Protein AF-A0A1I7YGN5-F1 (afdb_monomer_lite)

pLDDT: mean 88.15, std 13.49, range [31.98, 98.75]

Organism: NCBI:txid37863

Structure (mmCIF, N/CA/C/O backbone):
data_AF-A0A1I7YGN5-F1
#
_entry.id   AF-A0A1I7YGN5-F1
#
loop_
_atom_site.group_PDB
_atom_site.id
_atom_site.type_symbol
_atom_site.label_atom_id
_atom_site.label_alt_id
_atom_site.label_comp_id
_atom_site.label_asym_id
_atom_site.label_entity_id
_atom_site.label_seq_id
_atom_site.pdbx_PDB_ins_code
_atom_site.Cartn_x
_atom_site.Cartn_y
_atom_site.Cartn_z
_atom_site.occupancy
_atom_site.B_iso_or_equiv
_atom_site.auth_seq_id
_atom_site.auth_comp_id
_atom_site.auth_asym_id
_atom_site.auth_atom_id
_atom_site.pdbx_PDB_model_num
ATOM 1 N N . MET A 1 1 ? -13.401 5.328 3.556 1.00 92.81 1 MET A N 1
ATOM 2 C CA . MET A 1 1 ? -13.923 6.708 3.372 1.00 92.81 1 MET A CA 1
ATOM 3 C C . MET A 1 1 ? -13.006 7.732 4.035 1.00 92.81 1 MET A C 1
ATOM 5 O O . MET A 1 1 ? -12.164 7.345 4.837 1.00 92.81 1 MET A O 1
ATOM 9 N N . ALA A 1 2 ? -13.162 9.025 3.719 1.00 90.50 2 ALA A N 1
ATOM 10 C CA . ALA A 1 2 ? -12.363 10.097 4.329 1.00 90.50 2 ALA A CA 1
ATOM 11 C C . ALA A 1 2 ? -12.659 10.304 5.831 1.00 90.50 2 ALA A C 1
ATOM 13 O O . ALA A 1 2 ? -11.753 10.648 6.576 1.00 90.50 2 ALA A O 1
ATOM 14 N N . GLY A 1 3 ? -13.899 10.059 6.280 1.00 90.75 3 GLY A N 1
ATOM 15 C CA . GLY A 1 3 ? -14.285 10.007 7.701 1.00 90.75 3 GLY A CA 1
ATOM 16 C C . GLY A 1 3 ? -15.059 11.216 8.223 1.00 90.75 3 GLY A C 1
ATOM 17 O O . GLY A 1 3 ? -16.011 11.043 8.972 1.00 90.75 3 GLY A O 1
ATOM 18 N N . GLY A 1 4 ? -14.715 12.432 7.790 1.00 90.44 4 GLY A N 1
ATOM 19 C CA . GLY A 1 4 ? -15.335 13.652 8.331 1.00 90.44 4 GLY A CA 1
ATOM 20 C C . GLY A 1 4 ? -16.790 13.894 7.910 1.00 90.44 4 GLY A C 1
ATOM 21 O O . GLY A 1 4 ? -17.511 14.608 8.599 1.00 90.44 4 GLY A O 1
ATOM 22 N N . LEU A 1 5 ? -17.223 13.323 6.782 1.00 95.19 5 LEU A N 1
ATOM 23 C CA . LEU A 1 5 ? -18.574 13.490 6.246 1.00 95.19 5 LEU A CA 1
ATOM 24 C C . LEU A 1 5 ? -19.086 12.147 5.727 1.00 95.19 5 LEU A C 1
ATOM 26 O O . LEU A 1 5 ? -18.523 11.592 4.783 1.00 95.19 5 LEU A O 1
ATOM 30 N N . PHE A 1 6 ? -20.143 11.632 6.343 1.00 97.12 6 PHE A N 1
ATOM 31 C CA . PHE A 1 6 ? -20.870 10.445 5.903 1.00 97.12 6 PHE A CA 1
ATOM 32 C C . PHE A 1 6 ? -22.273 10.446 6.522 1.00 97.12 6 PHE A C 1
ATOM 34 O O . PHE A 1 6 ? -22.562 11.231 7.425 1.00 97.12 6 PHE A O 1
ATOM 41 N N . SER A 1 7 ? -23.144 9.564 6.037 1.00 97.00 7 SER A N 1
ATOM 42 C CA . SER A 1 7 ? -24.446 9.290 6.650 1.00 97.00 7 SER A CA 1
ATOM 43 C C . SER A 1 7 ? -24.568 7.794 6.903 1.00 97.00 7 SER A C 1
ATOM 45 O O . SER A 1 7 ? -24.085 6.990 6.105 1.00 97.00 7 SER A O 1
ATOM 47 N N . ILE A 1 8 ? -25.162 7.426 8.033 1.00 97.81 8 ILE A N 1
ATOM 48 C CA . ILE A 1 8 ? -25.355 6.039 8.452 1.00 97.81 8 ILE A CA 1
ATOM 49 C C . ILE A 1 8 ? -26.665 5.943 9.234 1.00 97.81 8 ILE A C 1
ATOM 51 O O . ILE A 1 8 ? -27.026 6.872 9.957 1.00 97.81 8 ILE A O 1
ATOM 55 N N . HIS A 1 9 ? -27.388 4.836 9.079 1.00 98.12 9 HIS A N 1
ATOM 56 C CA . HIS A 1 9 ? -28.571 4.561 9.891 1.00 98.12 9 HIS A CA 1
ATOM 57 C C . HIS A 1 9 ? -28.161 4.413 11.364 1.00 98.12 9 HIS A C 1
ATOM 59 O O . HIS A 1 9 ? -27.197 3.704 11.658 1.00 98.12 9 HIS A O 1
ATOM 65 N N . ARG A 1 10 ? -28.862 5.081 12.286 1.00 98.19 10 ARG A N 1
ATOM 66 C CA . ARG A 1 10 ? -28.450 5.166 13.697 1.00 98.19 10 ARG A CA 1
ATOM 67 C C . ARG A 1 10 ? -28.360 3.790 14.347 1.00 98.19 10 ARG A C 1
ATOM 69 O O . ARG A 1 10 ? -27.336 3.463 14.931 1.00 98.19 10 ARG A O 1
ATOM 76 N N . GLU A 1 11 ? -29.396 2.979 14.184 1.00 98.44 11 GLU A N 1
ATOM 77 C CA . GLU A 1 11 ? -29.472 1.643 14.773 1.00 98.44 11 GLU A CA 1
ATOM 78 C C . GLU A 1 11 ? -28.355 0.748 14.213 1.00 98.44 11 GLU A C 1
ATOM 80 O O . GLU A 1 11 ? -27.722 0.016 14.961 1.00 98.44 11 GLU A O 1
ATOM 85 N N . TYR A 1 12 ? -28.009 0.895 12.927 1.00 98.19 12 TYR A N 1
ATOM 86 C CA . TYR A 1 12 ? -26.897 0.154 12.322 1.00 98.19 12 TYR A CA 1
ATOM 87 C C . TYR A 1 12 ? -25.536 0.613 12.872 1.00 98.19 12 TYR A C 1
ATOM 89 O O . TYR A 1 12 ? -24.646 -0.199 13.109 1.00 98.19 12 TYR A O 1
ATOM 97 N N . PHE A 1 13 ? -25.362 1.916 13.118 1.00 98.44 13 PHE A N 1
ATOM 98 C CA . PHE A 1 13 ? -24.153 2.445 13.752 1.00 98.44 13 PHE A CA 1
ATOM 99 C C . PHE A 1 13 ? -23.981 1.937 15.192 1.00 98.44 13 PHE A C 1
ATOM 101 O O . PHE A 1 13 ? -22.866 1.616 15.608 1.00 98.44 13 PHE A O 1
ATOM 108 N N . GLU A 1 14 ? -25.077 1.837 15.943 1.00 98.00 14 GLU A N 1
ATOM 109 C CA . GLU A 1 14 ? -25.097 1.289 17.301 1.00 98.00 14 GLU A CA 1
ATOM 110 C C . GLU A 1 14 ? -24.826 -0.223 17.307 1.00 98.00 14 GLU A C 1
ATOM 112 O O . GLU A 1 14 ? -23.958 -0.673 18.055 1.00 98.00 14 GLU A O 1
ATOM 117 N N . GLU A 1 15 ? -25.473 -0.992 16.424 1.00 97.12 15 GLU A N 1
ATOM 118 C CA . GLU A 1 15 ? -25.249 -2.436 16.245 1.00 97.12 15 GLU A CA 1
ATOM 119 C C . GLU A 1 15 ? -23.801 -2.763 15.877 1.00 97.12 15 GLU A C 1
ATOM 121 O O . GLU A 1 15 ? -23.210 -3.702 16.413 1.00 97.12 15 GLU A O 1
ATOM 126 N N . LEU A 1 16 ? -23.190 -1.953 15.008 1.00 97.81 16 LEU A N 1
ATOM 127 C CA . LEU A 1 16 ? -21.781 -2.103 14.672 1.00 97.81 16 LEU A CA 1
ATOM 128 C C . LEU A 1 16 ? -20.854 -1.786 15.848 1.00 97.81 16 LEU A C 1
ATOM 130 O O . LEU A 1 16 ? -19.667 -2.078 15.742 1.00 97.81 16 LEU A O 1
ATOM 134 N N . GLY A 1 17 ? -21.336 -1.207 16.951 1.00 97.62 17 GLY A N 1
ATOM 135 C CA . GLY A 1 17 ? -20.540 -0.844 18.124 1.00 97.62 17 GLY A CA 1
ATOM 136 C C . GLY A 1 17 ? -19.881 0.531 18.013 1.00 97.62 17 GLY A C 1
ATOM 137 O O . GLY A 1 17 ? -18.701 0.650 18.348 1.00 97.62 17 GLY A O 1
ATOM 138 N N . THR A 1 18 ? -20.607 1.514 17.460 1.00 97.56 18 THR A N 1
ATOM 139 C CA . THR A 1 18 ? -20.276 2.957 17.372 1.00 97.56 18 THR A CA 1
ATOM 140 C C . THR A 1 18 ? -18.824 3.236 16.975 1.00 97.56 18 THR A C 1
ATOM 142 O O . THR A 1 18 ? -18.316 2.524 16.123 1.00 97.56 18 THR A O 1
ATOM 145 N N . TYR A 1 19 ? -18.128 4.247 17.497 1.00 97.88 19 TYR A N 1
ATOM 146 C CA . TYR A 1 19 ? -16.671 4.346 17.319 1.00 97.88 19 TYR A CA 1
ATOM 147 C C . TYR A 1 19 ? -15.948 3.545 18.401 1.00 97.88 19 TYR A C 1
ATOM 149 O O . TYR A 1 19 ? -16.489 3.323 19.479 1.00 97.88 19 TYR A O 1
ATOM 157 N N . ASP A 1 20 ? -14.716 3.117 18.123 1.00 98.12 20 ASP A N 1
ATOM 158 C CA . ASP A 1 20 ? -13.867 2.514 19.147 1.00 98.12 20 ASP A CA 1
ATOM 159 C C . ASP A 1 20 ? -13.569 3.548 20.255 1.00 98.12 20 ASP A C 1
ATOM 161 O O . ASP A 1 20 ? -12.864 4.527 19.993 1.00 98.12 20 ASP A O 1
ATOM 165 N N . PRO A 1 21 ? -14.069 3.351 21.492 1.00 96.69 21 PRO A N 1
ATOM 166 C CA . PRO A 1 21 ? -13.921 4.330 22.568 1.00 96.69 21 PRO A CA 1
ATOM 167 C C . PRO A 1 21 ? -12.473 4.474 23.055 1.00 96.69 21 PRO A C 1
ATOM 169 O O . PRO A 1 21 ? -12.164 5.422 23.772 1.00 96.69 21 PRO A O 1
ATOM 172 N N . GLY A 1 22 ? -11.582 3.547 22.687 1.00 95.81 22 GLY A N 1
ATOM 173 C CA . GLY A 1 22 ? -10.158 3.646 22.997 1.00 95.81 22 GLY A CA 1
ATOM 174 C C . GLY A 1 22 ? -9.353 4.479 21.996 1.00 95.81 22 GLY A C 1
ATOM 175 O O . GLY A 1 22 ? -8.146 4.630 22.190 1.00 95.81 22 GLY A O 1
ATOM 176 N N . MET A 1 23 ? -9.976 4.995 20.931 1.00 95.31 23 MET A N 1
ATOM 177 C CA . MET A 1 23 ? -9.330 5.954 20.036 1.00 95.31 23 MET A CA 1
ATOM 178 C C . MET A 1 23 ? -9.249 7.339 20.672 1.00 95.31 23 MET A C 1
ATOM 180 O O . MET A 1 23 ? -10.182 7.806 21.319 1.00 95.31 23 MET A O 1
ATOM 184 N N . ASP A 1 24 ? -8.123 8.009 20.455 1.00 91.06 24 ASP A N 1
ATOM 185 C CA . ASP A 1 24 ? -7.820 9.300 21.063 1.00 91.06 24 ASP A CA 1
ATOM 186 C C . ASP A 1 24 ? -7.759 10.399 19.996 1.00 91.06 24 ASP A C 1
ATOM 188 O O . ASP A 1 24 ? -7.027 10.273 19.016 1.00 91.06 24 ASP A O 1
ATOM 192 N N . ILE A 1 25 ? -8.502 11.487 20.213 1.00 88.19 25 ILE A N 1
ATOM 193 C CA . ILE A 1 25 ? -8.525 12.750 19.446 1.00 88.19 25 ILE A CA 1
ATOM 194 C C . ILE A 1 25 ? -8.770 12.609 17.934 1.00 88.19 25 ILE A C 1
ATOM 196 O O . ILE A 1 25 ? -9.810 13.047 17.450 1.00 88.19 25 ILE A O 1
ATOM 200 N N . TRP A 1 26 ? -7.787 12.123 17.173 1.00 88.06 26 TRP A N 1
ATOM 201 C CA . TRP A 1 26 ? -7.783 12.204 15.717 1.00 88.06 26 TRP A CA 1
ATOM 202 C C . TRP A 1 26 ? -6.937 11.115 15.057 1.00 88.06 26 TRP A C 1
ATOM 204 O O . TRP A 1 26 ? -5.798 10.861 15.462 1.00 88.06 26 TRP A O 1
ATOM 214 N N . GLY A 1 27 ? -7.462 10.582 13.955 1.00 90.38 27 GLY A N 1
ATOM 215 C CA . GLY A 1 27 ? -6.752 9.756 12.995 1.00 90.38 27 GLY A CA 1
ATOM 216 C C . GLY A 1 27 ? -7.025 8.270 13.193 1.00 90.38 27 GLY A C 1
ATOM 217 O O . GLY A 1 27 ? -6.981 7.763 14.310 1.00 90.38 27 GLY A O 1
ATOM 218 N N . GLY A 1 28 ? -7.251 7.557 12.089 1.00 94.81 28 GLY A N 1
ATOM 219 C CA . GLY A 1 28 ? -7.488 6.113 12.073 1.00 94.81 28 GLY A CA 1
ATOM 220 C C . GLY A 1 28 ? -8.956 5.716 12.240 1.00 94.81 28 GLY A C 1
ATOM 221 O O . GLY A 1 28 ? -9.333 4.643 11.772 1.00 94.81 28 GLY A O 1
ATOM 222 N N . GLU A 1 29 ? -9.807 6.579 12.799 1.00 96.38 29 GLU A N 1
ATOM 223 C CA . GLU A 1 29 ? -11.235 6.307 13.002 1.00 96.38 29 GLU A CA 1
ATOM 224 C C . GLU A 1 29 ? -11.965 6.053 11.683 1.00 96.38 29 GLU A C 1
ATOM 226 O O . GLU A 1 29 ? -12.810 5.166 11.589 1.00 96.38 29 GLU A O 1
ATOM 231 N N . ASN A 1 30 ? -11.572 6.774 10.632 1.00 96.94 30 ASN A N 1
ATOM 232 C CA . ASN A 1 30 ? -12.110 6.629 9.288 1.00 96.94 30 ASN A CA 1
ATOM 233 C C . ASN A 1 30 ? -11.739 5.280 8.652 1.00 96.94 30 ASN A C 1
ATOM 235 O O . ASN A 1 30 ? -12.530 4.728 7.884 1.00 96.94 30 ASN A O 1
ATOM 239 N N . ILE A 1 31 ? -10.552 4.752 8.964 1.00 97.75 31 ILE A N 1
ATOM 240 C CA . ILE A 1 31 ? -10.070 3.452 8.480 1.00 97.75 31 ILE A CA 1
ATOM 241 C C . ILE A 1 31 ? -10.779 2.333 9.245 1.00 97.75 31 ILE A C 1
ATOM 243 O O . ILE A 1 31 ? -11.332 1.433 8.619 1.00 97.75 31 ILE A O 1
ATOM 247 N N . GLU A 1 32 ? -10.833 2.433 10.575 1.00 98.50 32 GLU A N 1
ATOM 248 C CA . GLU A 1 32 ? -11.476 1.457 11.465 1.00 98.50 32 GLU A CA 1
ATOM 249 C C . GLU A 1 32 ? -12.921 1.188 11.068 1.00 98.50 32 GLU A C 1
ATOM 251 O O . GLU A 1 32 ? -13.294 0.045 10.797 1.00 98.50 32 GLU A O 1
ATOM 256 N N . ILE A 1 33 ? -13.721 2.249 10.954 1.00 98.19 33 ILE A N 1
ATOM 257 C CA . ILE A 1 33 ? -15.134 2.101 10.624 1.00 98.19 33 ILE A CA 1
ATOM 258 C C . ILE A 1 33 ? -15.317 1.623 9.177 1.00 98.19 33 ILE A C 1
ATOM 260 O O . ILE A 1 33 ? -16.237 0.857 8.905 1.00 98.19 33 ILE A O 1
ATOM 264 N N . SER A 1 34 ? -14.426 2.004 8.247 1.00 98.31 34 SER A N 1
ATOM 265 C CA . SER A 1 34 ? -14.477 1.515 6.860 1.00 98.31 34 SER A CA 1
ATOM 266 C C . SER A 1 34 ? -14.224 0.009 6.798 1.00 98.31 34 SER A C 1
ATOM 268 O O . SER A 1 34 ? -14.983 -0.709 6.152 1.00 98.31 34 SER A O 1
ATOM 270 N N . PHE A 1 35 ? -13.179 -0.471 7.477 1.00 98.56 35 PHE A N 1
ATOM 271 C CA . PHE A 1 35 ? -12.856 -1.894 7.550 1.00 98.56 35 PHE A CA 1
ATOM 272 C C . PHE A 1 35 ? -13.976 -2.683 8.209 1.00 98.56 35 PHE A C 1
ATOM 274 O O . PHE A 1 35 ? -14.402 -3.692 7.654 1.00 98.56 35 PHE A O 1
ATOM 281 N N . ARG A 1 36 ? -14.507 -2.189 9.329 1.00 98.50 36 ARG A N 1
ATOM 282 C CA . ARG A 1 36 ? -15.625 -2.821 10.024 1.00 98.50 36 ARG A CA 1
ATOM 283 C C . ARG A 1 36 ? -16.873 -2.919 9.157 1.00 98.50 36 ARG A C 1
ATOM 285 O O . ARG A 1 36 ? -17.411 -4.009 9.024 1.00 98.50 36 ARG A O 1
ATOM 292 N N . ILE A 1 37 ? -17.320 -1.822 8.543 1.00 98.56 37 ILE A N 1
ATOM 293 C CA . ILE A 1 37 ? -18.518 -1.839 7.689 1.00 98.56 37 ILE A CA 1
ATOM 294 C C . ILE A 1 37 ? -18.363 -2.892 6.588 1.00 98.56 37 ILE A C 1
ATOM 296 O O . ILE A 1 37 ? -19.228 -3.749 6.448 1.00 98.56 37 ILE A O 1
ATOM 300 N N . TRP A 1 38 ? -17.252 -2.874 5.847 1.00 98.56 38 TRP A N 1
ATOM 301 C CA . TRP A 1 38 ? -17.035 -3.815 4.748 1.00 98.56 38 TRP A CA 1
ATOM 302 C C . TRP A 1 38 ? -16.898 -5.268 5.211 1.00 98.56 38 TRP A C 1
ATOM 304 O O . TRP A 1 38 ? -17.551 -6.153 4.663 1.00 98.56 38 TRP A O 1
ATOM 314 N N . GLN A 1 39 ? -16.063 -5.533 6.218 1.00 98.75 39 GLN A N 1
ATOM 315 C CA . GLN A 1 39 ? -15.815 -6.896 6.694 1.00 98.75 39 GLN A CA 1
ATOM 316 C C . GLN A 1 39 ? -17.042 -7.497 7.393 1.00 98.75 39 GLN A C 1
ATOM 318 O O . GLN A 1 39 ? -17.211 -8.712 7.375 1.00 98.75 39 GLN A O 1
ATOM 323 N N . CYS A 1 40 ? -17.915 -6.680 7.984 1.00 98.56 40 CYS A N 1
ATOM 324 C CA . CYS A 1 40 ? -19.096 -7.135 8.721 1.00 98.56 40 CYS A CA 1
ATOM 325 C C . CYS A 1 40 ? -20.396 -7.047 7.893 1.00 98.56 40 CYS A C 1
ATOM 327 O O . CYS A 1 40 ? -21.486 -6.977 8.455 1.00 98.56 40 CYS A O 1
ATOM 329 N N . GLY A 1 41 ? -20.296 -7.055 6.556 1.00 97.62 41 GLY A N 1
ATOM 330 C CA . GLY A 1 41 ? -21.437 -7.248 5.647 1.00 97.62 41 GLY A CA 1
ATOM 331 C C . GLY A 1 41 ? -22.146 -5.978 5.166 1.00 97.62 41 GLY A C 1
ATOM 332 O O . GLY A 1 41 ? -23.146 -6.073 4.457 1.00 97.62 41 GLY A O 1
ATOM 333 N N . GLY A 1 42 ? -21.646 -4.798 5.526 1.00 97.62 42 GLY A N 1
ATOM 334 C CA . GLY A 1 42 ? -22.100 -3.521 4.985 1.00 97.62 42 GLY A CA 1
ATOM 335 C C . GLY A 1 42 ? -21.344 -3.094 3.726 1.00 97.62 42 GLY A C 1
ATOM 336 O O . GLY A 1 42 ? -20.553 -3.837 3.147 1.00 97.62 42 GLY A O 1
ATOM 337 N N . ARG A 1 43 ? -21.580 -1.846 3.313 1.00 97.12 43 ARG A N 1
ATOM 338 C CA . ARG A 1 43 ? -20.904 -1.202 2.180 1.00 97.12 43 ARG A CA 1
ATOM 339 C C . ARG A 1 43 ? -20.666 0.276 2.457 1.00 97.12 43 ARG A C 1
ATOM 341 O O . ARG A 1 43 ? -21.426 0.906 3.189 1.00 97.12 43 ARG A O 1
ATOM 348 N N . VAL A 1 44 ? -19.632 0.830 1.836 1.00 97.50 44 VAL A N 1
ATOM 349 C CA . VAL A 1 44 ? -19.324 2.264 1.880 1.00 97.50 44 VAL A CA 1
ATOM 350 C C . VAL A 1 44 ? -19.448 2.822 0.469 1.00 97.50 44 VAL A C 1
ATOM 352 O O . VAL A 1 44 ? -18.739 2.379 -0.429 1.00 97.50 44 VAL A O 1
ATOM 355 N N . GLU A 1 45 ? -20.332 3.799 0.279 1.00 96.75 45 GLU A N 1
ATOM 356 C CA . GLU A 1 45 ? -20.657 4.356 -1.038 1.00 96.75 45 GLU A CA 1
ATOM 357 C C . GLU A 1 45 ? -20.322 5.851 -1.102 1.00 96.75 45 GLU A C 1
ATOM 359 O O . GLU A 1 45 ? -20.513 6.594 -0.139 1.00 96.75 45 GLU A O 1
ATOM 364 N N . ILE A 1 46 ? -19.831 6.297 -2.260 1.00 96.94 46 ILE A N 1
ATOM 365 C CA . ILE A 1 46 ? -19.733 7.717 -2.610 1.00 96.94 46 ILE A CA 1
ATOM 366 C C . ILE A 1 46 ? -20.926 8.016 -3.512 1.00 96.94 46 ILE A C 1
ATOM 368 O O . ILE A 1 46 ? -21.050 7.402 -4.567 1.00 96.94 46 ILE A O 1
ATOM 372 N N . LEU A 1 47 ? -21.798 8.942 -3.109 1.00 97.00 47 LEU A N 1
ATOM 373 C CA . LEU A 1 47 ? -22.970 9.341 -3.891 1.00 97.00 47 LEU A CA 1
ATOM 374 C C . LEU A 1 47 ? -22.637 10.570 -4.749 1.00 97.00 47 LEU A C 1
ATOM 376 O O . LEU A 1 47 ? -22.581 11.671 -4.197 1.00 97.00 47 LEU A O 1
ATOM 380 N N . PRO A 1 48 ? -22.462 10.437 -6.082 1.00 97.62 48 PRO A N 1
ATOM 381 C CA . PRO A 1 48 ? -22.006 11.545 -6.923 1.00 97.62 48 PRO A CA 1
ATOM 382 C C . PRO A 1 48 ? -22.964 12.736 -6.952 1.00 97.62 48 PRO A C 1
ATOM 384 O O . PRO A 1 48 ? -22.521 13.843 -7.212 1.00 97.62 48 PRO A O 1
ATOM 387 N N . CYS A 1 49 ? -24.254 12.521 -6.672 1.00 97.94 49 CYS A N 1
ATOM 388 C CA . CYS A 1 49 ? -25.274 13.573 -6.646 1.00 97.94 49 CYS A CA 1
ATOM 389 C C . CYS A 1 49 ? -25.330 14.358 -5.321 1.00 97.94 49 CYS A C 1
ATOM 391 O O . CYS A 1 49 ? -26.054 15.347 -5.234 1.00 97.94 49 CYS A O 1
ATOM 393 N N . SER A 1 50 ? -24.624 13.917 -4.273 1.00 97.56 50 SER A N 1
ATOM 394 C CA . SER A 1 50 ? -24.623 14.562 -2.956 1.00 97.56 50 SER A CA 1
ATOM 395 C C . SER A 1 50 ? -23.317 15.317 -2.746 1.00 97.56 50 SER A C 1
ATOM 397 O O . SER A 1 50 ? -22.269 14.715 -2.517 1.00 97.56 50 SER A O 1
ATOM 399 N N . HIS A 1 51 ? -23.378 16.645 -2.780 1.00 96.62 51 HIS A N 1
ATOM 400 C CA . HIS A 1 51 ? -22.194 17.497 -2.710 1.00 96.62 51 HIS A CA 1
ATOM 401 C C . HIS A 1 51 ? -22.127 18.248 -1.382 1.00 96.62 51 HIS A C 1
ATOM 403 O O . HIS A 1 51 ? -23.064 18.949 -1.007 1.00 96.62 51 HIS A O 1
ATOM 409 N N . VAL A 1 52 ? -20.981 18.159 -0.706 1.00 96.56 52 VAL A N 1
ATOM 410 C CA . VAL A 1 52 ? -20.660 18.979 0.468 1.00 96.56 52 VAL A CA 1
ATOM 411 C C . VAL A 1 52 ? -19.246 19.526 0.304 1.00 96.56 52 VAL A C 1
ATOM 413 O O . VAL A 1 52 ? -18.302 18.770 0.082 1.00 96.56 52 VAL A O 1
ATOM 416 N N . GLY A 1 53 ? -19.092 20.849 0.387 1.00 95.06 53 GLY A N 1
ATOM 417 C CA . GLY A 1 53 ? -17.783 21.499 0.322 1.00 95.06 53 GLY A CA 1
ATOM 418 C C . GLY A 1 53 ? -17.021 21.369 1.642 1.00 95.06 53 GLY A C 1
ATOM 419 O O . GLY A 1 53 ? -17.577 21.628 2.705 1.00 95.06 53 GLY A O 1
ATOM 420 N N . HIS A 1 54 ? -15.735 21.016 1.578 1.00 92.56 54 HIS A N 1
ATOM 421 C CA . HIS A 1 54 ? -14.836 20.965 2.733 1.00 92.56 54 HIS A CA 1
ATOM 422 C C . HIS A 1 54 ? -13.612 21.859 2.498 1.00 92.56 54 HIS A C 1
ATOM 424 O O . HIS A 1 54 ? -12.947 21.763 1.465 1.00 92.56 54 HIS A O 1
ATOM 430 N N . VAL A 1 55 ? -13.292 22.723 3.464 1.00 90.94 55 VAL A N 1
ATOM 431 C CA . VAL A 1 55 ? -12.110 23.594 3.400 1.00 90.94 55 VAL A CA 1
ATOM 432 C C . VAL A 1 55 ? -10.891 22.828 3.908 1.00 90.94 55 VAL A C 1
ATOM 434 O O . VAL A 1 55 ? -10.704 22.660 5.115 1.00 90.94 55 VAL A O 1
ATOM 437 N N . PHE A 1 56 ? -10.042 22.375 2.985 1.00 84.94 56 PHE A N 1
ATOM 438 C CA . PHE A 1 56 ? -8.804 21.676 3.324 1.00 84.94 56 PHE A CA 1
ATOM 439 C C . PHE A 1 56 ? -7.808 22.594 4.042 1.00 84.94 56 PHE A C 1
ATOM 441 O O . PHE A 1 56 ? -7.574 23.735 3.641 1.00 84.94 56 PHE A O 1
ATOM 448 N N . ARG A 1 57 ? -7.189 22.070 5.103 1.00 80.06 57 ARG A N 1
ATOM 449 C CA . ARG A 1 57 ? -6.157 22.750 5.896 1.00 80.06 57 ARG A CA 1
ATOM 450 C C . ARG A 1 57 ? -4.812 22.061 5.683 1.00 80.06 57 ARG A C 1
ATOM 452 O O . ARG A 1 57 ? -4.764 20.860 5.449 1.00 80.06 57 ARG A O 1
ATOM 459 N N . LYS A 1 58 ? -3.717 22.819 5.794 1.00 74.38 58 LYS A N 1
ATOM 460 C CA . LYS A 1 58 ? -2.346 22.284 5.666 1.00 74.38 58 LYS A CA 1
ATOM 461 C C . LYS A 1 58 ? -1.818 21.622 6.944 1.00 74.38 58 LYS A C 1
ATOM 463 O O . LYS A 1 58 ? -0.854 20.871 6.873 1.00 74.38 58 LYS A O 1
ATOM 468 N N . ALA A 1 59 ? -2.413 21.921 8.097 1.00 70.81 59 ALA A N 1
ATOM 469 C CA . ALA A 1 59 ? -1.991 21.408 9.396 1.00 70.81 59 ALA A CA 1
ATOM 470 C C . ALA A 1 59 ? -3.203 20.968 10.224 1.00 70.81 59 ALA A C 1
ATOM 472 O O . ALA A 1 59 ? -4.304 21.504 10.049 1.00 70.81 59 ALA A O 1
ATOM 473 N N . SER A 1 60 ? -2.981 19.999 11.120 1.00 65.75 60 SER A N 1
ATOM 474 C CA . SER A 1 60 ? -4.004 19.552 12.066 1.00 65.75 60 SER A CA 1
ATOM 475 C C . SER A 1 60 ? -4.434 20.722 12.955 1.00 65.75 60 SER A C 1
ATOM 477 O O . SER A 1 60 ? -3.569 21.426 13.478 1.00 65.75 60 SER A O 1
ATOM 479 N N . PRO A 1 61 ? -5.745 20.947 13.130 1.00 66.12 61 PRO A N 1
ATOM 480 C CA . PRO A 1 61 ? -6.250 22.011 13.986 1.00 66.12 61 PRO A CA 1
ATOM 481 C C . PRO A 1 61 ? -6.323 21.618 15.467 1.00 66.12 61 PRO A C 1
ATOM 483 O O . PRO A 1 61 ? -6.768 22.431 16.269 1.00 66.12 61 PRO A O 1
ATOM 486 N N . HIS A 1 62 ? -5.971 20.378 15.822 1.00 68.62 62 HIS A N 1
ATOM 487 C CA . HIS A 1 62 ? -6.124 19.861 17.179 1.00 68.62 62 HIS A CA 1
ATOM 488 C C . HIS A 1 62 ? -4.933 20.223 18.067 1.00 68.62 62 HIS A C 1
ATOM 490 O O . HIS A 1 62 ? -3.779 19.995 17.698 1.00 68.62 62 HIS A O 1
ATOM 496 N N . ASP A 1 63 ? -5.235 20.706 19.271 1.00 71.06 63 ASP A N 1
ATOM 497 C CA . ASP A 1 63 ? -4.256 20.833 20.342 1.00 71.06 63 ASP A CA 1
ATOM 498 C C . ASP A 1 63 ? -4.013 19.460 20.968 1.00 71.06 63 ASP A C 1
ATOM 500 O O . ASP A 1 63 ? -4.935 18.793 21.442 1.00 71.06 63 ASP A O 1
ATOM 504 N N . PHE A 1 64 ? -2.756 19.025 20.979 1.00 73.94 64 PHE A N 1
ATOM 505 C CA . PHE A 1 64 ? -2.379 17.760 21.595 1.00 73.94 64 PHE A CA 1
ATOM 506 C C . PHE A 1 64 ? -1.882 18.001 23.030 1.00 73.94 64 PHE A C 1
ATOM 508 O O . PHE A 1 64 ? -1.049 18.890 23.243 1.00 73.94 64 PHE A O 1
ATOM 515 N N . PRO A 1 65 ? -2.356 17.228 24.031 1.00 72.12 65 PRO A N 1
ATOM 516 C CA . PRO A 1 65 ? -1.918 17.375 25.416 1.00 72.12 65 PRO A CA 1
ATOM 517 C C . PRO A 1 65 ? -0.393 17.289 25.558 1.00 72.12 65 PRO A C 1
ATOM 519 O O . PRO A 1 65 ? 0.265 16.531 24.841 1.00 72.12 65 PRO A O 1
ATOM 522 N N . LYS A 1 66 ? 0.182 18.014 26.529 1.00 63.41 66 LYS A N 1
ATOM 523 C CA . LYS A 1 66 ? 1.630 17.977 26.806 1.00 63.41 66 LYS A CA 1
ATOM 524 C C . LYS A 1 66 ? 2.111 16.524 26.955 1.00 63.41 66 LYS A C 1
ATOM 526 O O . LYS A 1 66 ? 1.630 15.793 27.813 1.00 63.41 66 LYS A O 1
ATOM 531 N N . GLY A 1 67 ? 3.064 16.114 26.115 1.00 64.81 67 GLY A N 1
ATOM 532 C CA . GLY A 1 67 ? 3.631 14.756 26.106 1.00 64.81 67 GLY A CA 1
ATOM 533 C C . GLY A 1 67 ? 2.971 13.763 25.135 1.00 64.81 67 GLY A C 1
ATOM 534 O O . GLY A 1 67 ? 3.500 12.664 24.946 1.00 64.81 67 GLY A O 1
ATOM 535 N N . LYS A 1 68 ? 1.872 14.136 24.466 1.00 71.81 68 LYS A N 1
ATOM 536 C CA . LYS A 1 68 ? 1.316 13.406 23.319 1.00 71.81 68 LYS A CA 1
ATOM 537 C C . LYS A 1 68 ? 1.592 14.211 22.048 1.00 71.81 68 LYS A C 1
ATOM 539 O O . LYS A 1 68 ? 1.096 15.316 21.896 1.00 71.81 68 LYS A O 1
ATOM 544 N N . SER A 1 69 ? 2.412 13.683 21.141 1.00 82.06 69 SER A N 1
ATOM 545 C CA . SER A 1 69 ? 2.533 14.255 19.795 1.00 82.06 69 SER A CA 1
ATOM 546 C C . SER A 1 69 ? 1.400 13.741 18.908 1.00 82.06 69 SER A C 1
ATOM 548 O O . SER A 1 69 ? 0.899 12.636 19.128 1.00 82.06 69 SER A O 1
ATOM 550 N N . SER A 1 70 ? 1.046 14.501 17.870 1.00 82.19 70 SER A N 1
ATOM 551 C CA . SER A 1 70 ? 0.080 14.074 16.848 1.00 82.19 70 SER A CA 1
ATOM 552 C C . SER A 1 70 ? 0.419 12.6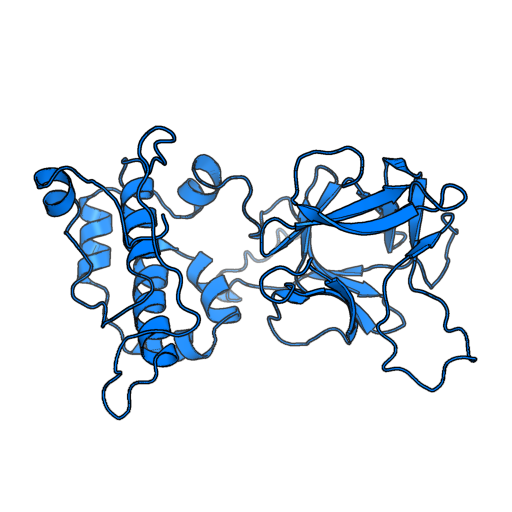99 16.271 1.00 82.19 70 SER A C 1
ATOM 554 O O . SER A 1 70 ? -0.445 11.835 16.170 1.00 82.19 70 SER A O 1
ATOM 556 N N . GLY A 1 71 ? 1.701 12.455 15.983 1.00 84.69 71 GLY A N 1
ATOM 557 C CA . GLY A 1 71 ? 2.181 11.163 15.498 1.00 84.69 71 GLY A CA 1
ATOM 558 C C . GLY A 1 71 ? 2.018 10.030 16.514 1.00 84.69 71 GLY A C 1
ATOM 559 O O . GLY A 1 71 ? 1.681 8.917 16.127 1.00 84.69 71 GLY A O 1
ATOM 560 N N . LYS A 1 72 ? 2.219 10.282 17.816 1.00 87.50 72 LYS A N 1
ATOM 561 C CA . LYS A 1 72 ? 2.012 9.258 18.853 1.00 87.50 72 LYS A CA 1
ATOM 562 C C . LYS A 1 72 ? 0.532 8.901 18.990 1.00 87.50 72 LYS A C 1
ATOM 564 O O . LYS A 1 72 ? 0.218 7.723 19.089 1.00 87.50 72 LYS A O 1
ATOM 569 N N . VAL A 1 73 ? -0.355 9.896 18.969 1.00 90.06 73 VAL A N 1
ATOM 570 C CA . VAL A 1 73 ? -1.810 9.675 19.002 1.00 90.06 73 VAL A CA 1
ATOM 571 C C . VAL A 1 73 ? -2.261 8.879 17.779 1.00 90.06 73 VAL A C 1
ATOM 573 O O . VAL A 1 73 ? -2.855 7.815 17.933 1.00 90.06 73 VAL A O 1
ATOM 576 N N . LEU A 1 74 ? -1.864 9.319 16.581 1.00 91.12 74 LEU A N 1
ATOM 577 C CA . LEU A 1 74 ? -2.182 8.633 15.331 1.00 91.12 74 LEU A CA 1
ATOM 578 C C . LEU A 1 74 ? -1.688 7.181 15.330 1.00 91.12 74 LEU A C 1
ATOM 580 O O . LEU A 1 74 ? -2.457 6.277 15.026 1.00 91.12 74 LEU A O 1
ATOM 584 N N . ASN A 1 75 ? -0.428 6.936 15.704 1.00 93.56 75 ASN A N 1
ATOM 585 C CA . ASN A 1 75 ? 0.108 5.573 15.764 1.00 93.56 75 ASN A CA 1
ATOM 586 C C . ASN A 1 75 ? -0.656 4.709 16.775 1.00 93.56 75 ASN A C 1
ATOM 588 O O . ASN A 1 75 ? -0.897 3.542 16.495 1.00 93.56 75 ASN A O 1
ATOM 592 N N . GLY A 1 76 ? -1.063 5.269 17.920 1.00 95.06 76 GLY A N 1
ATOM 593 C CA . GLY A 1 76 ? -1.895 4.565 18.896 1.00 95.06 76 GLY A CA 1
ATOM 594 C C . GLY A 1 76 ? -3.233 4.129 18.308 1.00 95.06 76 GLY A C 1
ATOM 595 O O . GLY A 1 76 ? -3.592 2.962 18.422 1.00 95.06 76 GLY A O 1
ATOM 596 N N . ASN A 1 77 ? -3.927 5.022 17.606 1.00 96.81 77 ASN A N 1
ATOM 597 C CA . ASN A 1 77 ? -5.189 4.682 16.951 1.00 96.81 77 ASN A CA 1
ATOM 598 C C . ASN A 1 77 ? -4.987 3.665 15.817 1.00 96.81 77 ASN A C 1
ATOM 600 O O . ASN A 1 77 ? -5.743 2.703 15.722 1.00 96.81 77 ASN A O 1
ATOM 604 N N . LEU A 1 78 ? -3.943 3.818 14.993 1.00 97.44 78 LEU A N 1
ATOM 605 C CA . LEU A 1 78 ? -3.632 2.885 13.902 1.00 97.44 78 LEU A CA 1
ATOM 606 C C . LEU A 1 78 ? -3.253 1.486 14.402 1.00 97.44 78 LEU A C 1
ATOM 608 O O . LEU A 1 78 ? -3.613 0.508 13.756 1.00 97.44 78 LEU A O 1
ATOM 612 N N . VAL A 1 79 ? -2.597 1.370 15.563 1.00 98.00 79 VAL A N 1
ATOM 613 C CA . VAL A 1 79 ? -2.387 0.078 16.238 1.00 98.00 79 VAL A CA 1
ATOM 614 C C . VAL A 1 79 ? -3.723 -0.592 16.538 1.00 98.00 79 VAL A C 1
ATOM 616 O O . VAL A 1 79 ? -3.895 -1.765 16.218 1.00 98.00 79 VAL A O 1
ATOM 619 N N . ARG A 1 80 ? -4.688 0.155 17.094 1.00 98.31 80 ARG A N 1
ATOM 620 C CA . ARG A 1 80 ? -6.024 -0.386 17.389 1.00 98.31 80 ARG A CA 1
ATOM 621 C C . ARG A 1 80 ? -6.710 -0.896 16.126 1.00 98.31 80 ARG A C 1
ATOM 623 O O . ARG A 1 80 ? -7.304 -1.968 16.145 1.00 98.31 80 ARG A O 1
ATOM 630 N N . VAL A 1 81 ? -6.578 -0.167 15.014 1.00 98.44 81 VAL A N 1
ATOM 631 C CA . VAL A 1 81 ? -7.090 -0.617 13.711 1.00 98.44 81 VAL A CA 1
ATOM 632 C C . VAL A 1 81 ? -6.398 -1.900 13.259 1.00 98.44 81 VAL A C 1
ATOM 634 O O . VAL A 1 81 ? -7.073 -2.870 12.919 1.00 98.44 81 VAL A O 1
ATOM 637 N N . ALA A 1 82 ? -5.066 -1.912 13.261 1.00 98.19 82 ALA A N 1
ATOM 638 C CA . ALA A 1 82 ? -4.275 -3.017 12.740 1.00 98.19 82 ALA A CA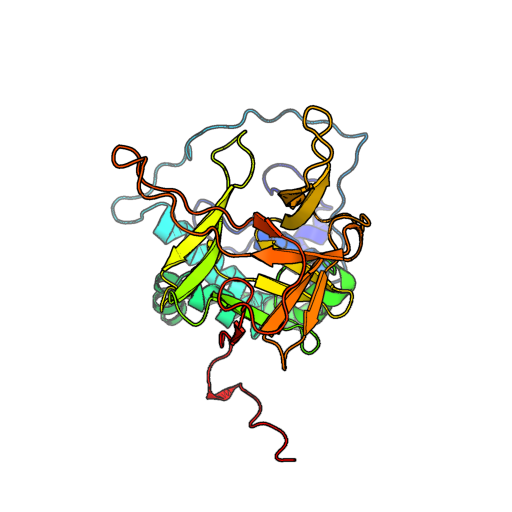 1
ATOM 639 C C . ALA A 1 82 ? -4.500 -4.313 13.532 1.00 98.19 82 ALA A C 1
ATOM 641 O O . ALA A 1 82 ? -4.763 -5.358 12.938 1.00 98.19 82 ALA A O 1
ATOM 642 N N . ASP A 1 83 ? -4.463 -4.242 14.863 1.00 98.12 83 ASP A N 1
ATOM 643 C CA . ASP A 1 83 ? -4.589 -5.420 15.724 1.00 98.12 83 ASP A CA 1
ATOM 644 C C . ASP A 1 83 ? -5.994 -6.035 15.711 1.00 98.12 83 ASP A C 1
ATOM 646 O O . ASP A 1 83 ? -6.127 -7.235 15.949 1.00 98.12 83 ASP A O 1
ATOM 650 N N . VAL A 1 84 ? -7.031 -5.247 15.407 1.00 98.62 84 VAL A N 1
ATOM 651 C CA . VAL A 1 84 ? -8.417 -5.734 15.351 1.00 98.62 84 VAL A CA 1
ATOM 652 C C . VAL A 1 84 ? -8.813 -6.184 13.950 1.00 98.62 84 VAL A C 1
ATOM 654 O O . VAL A 1 84 ? -9.498 -7.196 13.829 1.00 98.62 84 VAL A O 1
ATOM 657 N N . TRP A 1 85 ? -8.425 -5.447 12.904 1.00 98.56 85 TRP A N 1
ATOM 658 C CA . TRP A 1 85 ? -9.059 -5.540 11.581 1.00 98.56 85 TRP A CA 1
ATOM 659 C C . TRP A 1 85 ? -8.144 -5.996 10.445 1.00 98.56 85 TRP A C 1
ATOM 661 O O . TRP A 1 85 ? -8.663 -6.231 9.357 1.00 98.56 85 TRP A O 1
ATOM 671 N N . MET A 1 86 ? -6.823 -6.086 10.651 1.00 98.06 86 MET A N 1
ATOM 672 C CA . MET A 1 86 ? -5.865 -6.406 9.579 1.00 98.06 86 MET A CA 1
ATOM 673 C C . MET A 1 86 ? -5.300 -7.832 9.632 1.00 98.06 86 MET A C 1
ATOM 675 O O . MET A 1 86 ? -4.527 -8.196 8.752 1.00 98.06 86 MET A O 1
ATOM 679 N N . ASP A 1 87 ? -5.664 -8.651 10.621 1.00 97.25 87 ASP A N 1
ATOM 680 C CA . ASP A 1 87 ? -5.152 -10.025 10.762 1.00 97.25 87 ASP A CA 1
ATOM 681 C C . ASP A 1 87 ? -3.611 -10.061 10.673 1.00 97.25 87 ASP A C 1
ATOM 683 O O . ASP A 1 87 ? -2.948 -9.239 11.311 1.00 97.25 87 ASP A O 1
ATOM 687 N N . ASP A 1 88 ? -3.015 -10.953 9.879 1.00 95.19 88 ASP A N 1
ATOM 688 C CA . ASP A 1 88 ? -1.555 -11.025 9.708 1.00 95.19 88 ASP A CA 1
ATOM 689 C C . ASP A 1 88 ? -0.971 -9.826 8.939 1.00 95.19 88 ASP A C 1
ATOM 691 O O . ASP A 1 88 ? 0.215 -9.504 9.066 1.00 95.19 88 ASP A O 1
ATOM 695 N N . TRP A 1 89 ? -1.795 -9.069 8.207 1.00 95.00 89 TRP A N 1
ATOM 696 C CA . TRP A 1 89 ? -1.358 -7.879 7.465 1.00 95.00 89 TRP A CA 1
ATOM 697 C C . TRP A 1 89 ? -0.937 -6.726 8.371 1.00 95.00 89 TRP A C 1
ATOM 699 O O . TRP A 1 89 ? -0.226 -5.818 7.929 1.00 95.00 89 TRP A O 1
ATOM 709 N N . LYS A 1 90 ? -1.274 -6.778 9.666 1.00 95.62 90 LYS A N 1
ATOM 710 C CA . LYS A 1 90 ? -0.713 -5.858 10.664 1.00 95.62 90 LYS A CA 1
ATOM 711 C C . LYS A 1 90 ? 0.816 -5.900 10.696 1.00 95.62 90 LYS A C 1
ATOM 713 O O . LYS A 1 90 ? 1.449 -4.889 10.983 1.00 95.62 90 LYS A O 1
ATOM 718 N N . HIS A 1 91 ? 1.435 -7.036 10.359 1.00 94.62 91 HIS A N 1
ATOM 719 C CA . HIS A 1 91 ? 2.891 -7.150 10.308 1.00 94.62 91 HIS A CA 1
ATOM 720 C C . HIS A 1 91 ? 3.500 -6.262 9.222 1.00 94.62 91 HIS A C 1
ATOM 722 O O . HIS A 1 91 ? 4.532 -5.638 9.466 1.00 94.62 91 HIS A O 1
ATOM 728 N N . PHE A 1 92 ? 2.822 -6.110 8.081 1.00 92.75 92 PHE A N 1
ATOM 729 C CA . PHE A 1 92 ? 3.225 -5.161 7.045 1.00 92.75 92 PHE A CA 1
ATOM 730 C C . PHE A 1 92 ? 3.212 -3.722 7.583 1.00 92.75 92 PHE A C 1
ATOM 732 O O . PHE A 1 92 ? 4.196 -2.998 7.438 1.00 92.75 92 PHE A O 1
ATOM 739 N N . PHE A 1 93 ? 2.141 -3.327 8.282 1.00 93.62 93 PHE A N 1
ATOM 740 C CA . PHE A 1 93 ? 2.052 -2.023 8.952 1.00 93.62 93 PHE A CA 1
ATOM 741 C C . PHE A 1 93 ? 3.170 -1.824 9.989 1.00 93.62 93 PHE A C 1
ATOM 743 O O . PHE A 1 93 ? 3.823 -0.784 10.027 1.00 93.62 93 PHE A O 1
ATOM 750 N N . TYR A 1 94 ? 3.468 -2.836 10.800 1.00 94.38 94 TYR A N 1
ATOM 751 C CA . TYR A 1 94 ? 4.526 -2.739 11.805 1.00 94.38 94 TYR A CA 1
ATOM 752 C C . TYR A 1 94 ? 5.938 -2.648 11.218 1.00 94.38 94 TYR A C 1
ATOM 754 O O . TYR A 1 94 ? 6.823 -2.073 11.855 1.00 94.38 94 TYR A O 1
ATOM 762 N N . LYS A 1 95 ? 6.164 -3.160 10.002 1.00 91.25 95 LYS A N 1
ATOM 763 C CA . LYS A 1 95 ? 7.428 -2.967 9.277 1.00 91.25 95 LYS A CA 1
ATOM 764 C C . LYS A 1 95 ? 7.592 -1.528 8.782 1.00 91.25 95 LYS A C 1
ATOM 766 O O . LYS A 1 95 ? 8.709 -1.016 8.819 1.00 91.25 95 LYS A O 1
ATOM 771 N N . THR A 1 96 ? 6.509 -0.876 8.356 1.00 88.38 96 THR A N 1
ATOM 772 C CA . THR A 1 96 ? 6.532 0.519 7.878 1.00 88.38 96 THR A CA 1
ATOM 773 C C . THR A 1 96 ? 6.511 1.534 9.025 1.00 88.38 96 THR A C 1
ATOM 775 O O . THR A 1 96 ? 7.035 2.637 8.878 1.00 88.38 96 THR A O 1
ATOM 778 N N . ALA A 1 97 ? 5.971 1.155 10.188 1.00 89.81 97 ALA A N 1
ATOM 779 C CA . ALA A 1 97 ? 5.906 1.981 11.391 1.00 89.81 97 ALA A CA 1
ATOM 780 C C . ALA A 1 97 ? 6.441 1.243 12.642 1.00 89.81 97 ALA A C 1
ATOM 782 O O . ALA A 1 97 ? 5.662 0.878 13.527 1.00 89.81 97 ALA A O 1
ATOM 783 N N . PRO A 1 98 ? 7.770 1.061 12.794 1.00 89.06 98 PRO A N 1
ATOM 784 C CA . PRO A 1 98 ? 8.354 0.319 13.920 1.00 89.06 98 PRO A CA 1
ATOM 785 C C . PRO A 1 98 ? 7.973 0.859 15.308 1.00 89.06 98 PRO A C 1
ATOM 787 O O . PRO A 1 98 ? 7.848 0.105 16.271 1.00 89.06 98 PRO A O 1
ATOM 790 N N . GLN A 1 99 ? 7.742 2.168 15.426 1.00 89.94 99 GLN A N 1
ATOM 791 C CA . GLN A 1 99 ? 7.261 2.798 16.655 1.00 89.94 99 GLN A CA 1
ATOM 792 C C . GLN A 1 99 ? 5.871 2.296 17.082 1.00 89.94 99 GLN A C 1
ATOM 794 O O . GLN A 1 99 ? 5.611 2.184 18.278 1.00 89.94 99 GLN A O 1
ATOM 799 N N . ALA A 1 100 ? 4.999 1.953 16.128 1.00 93.25 100 ALA A N 1
ATOM 800 C CA . ALA A 1 100 ? 3.666 1.422 16.402 1.00 93.25 100 ALA A CA 1
ATOM 801 C C . ALA A 1 100 ? 3.743 0.007 17.000 1.00 93.25 100 ALA A C 1
ATOM 803 O O . ALA A 1 100 ? 3.012 -0.302 17.937 1.00 93.25 100 ALA A O 1
ATOM 804 N N . LEU A 1 101 ? 4.705 -0.811 16.553 1.00 93.25 101 LEU A N 1
ATOM 805 C CA . LEU A 1 101 ? 4.941 -2.153 17.101 1.00 93.25 101 LEU A CA 1
ATOM 806 C C . LEU A 1 101 ? 5.328 -2.125 18.584 1.00 93.25 101 LEU A C 1
ATOM 808 O O . LEU A 1 101 ? 4.974 -3.014 19.352 1.00 93.25 101 LEU A O 1
ATOM 812 N N . GLN A 1 102 ? 6.083 -1.113 19.012 1.00 92.12 102 GLN A N 1
ATOM 813 C CA . GLN A 1 102 ? 6.417 -0.988 20.428 1.00 92.12 102 GLN A CA 1
ATOM 814 C C . GLN A 1 102 ? 5.202 -0.549 21.257 1.00 92.12 102 GLN A C 1
ATOM 816 O O . GLN A 1 102 ? 5.084 -0.948 22.414 1.00 92.12 102 GLN A O 1
ATOM 821 N N . MET A 1 103 ? 4.299 0.244 20.674 1.00 92.81 103 MET A N 1
ATOM 822 C CA . MET A 1 103 ? 3.076 0.698 21.336 1.00 92.81 103 MET A CA 1
ATOM 823 C C . MET A 1 103 ? 2.037 -0.417 21.487 1.00 92.81 103 MET A C 1
ATOM 825 O O . MET A 1 103 ? 1.385 -0.475 22.531 1.00 92.81 103 MET A O 1
ATOM 829 N N . SER A 1 104 ? 1.917 -1.319 20.506 1.00 95.25 104 SER A N 1
ATOM 830 C CA . SER A 1 104 ? 0.926 -2.408 20.526 1.00 95.25 104 SER A CA 1
ATOM 831 C C . SER A 1 104 ? 1.027 -3.316 21.745 1.00 95.25 104 SER A C 1
ATOM 833 O O . SER A 1 104 ? 0.010 -3.734 22.283 1.00 95.25 104 SER A O 1
ATOM 835 N N . LYS A 1 105 ? 2.227 -3.491 22.305 1.00 93.75 105 LYS A N 1
ATOM 836 C CA . LYS A 1 105 ? 2.453 -4.238 23.557 1.00 93.75 105 LYS A CA 1
ATOM 837 C C . LYS A 1 105 ? 1.700 -3.688 24.777 1.00 93.75 105 LYS A C 1
ATOM 839 O O . LYS A 1 105 ? 1.628 -4.369 25.793 1.00 93.75 105 LYS A O 1
ATOM 844 N N . SER A 1 106 ? 1.217 -2.448 24.712 1.00 93.94 106 SER A N 1
ATOM 845 C CA . SER A 1 106 ? 0.556 -1.745 25.821 1.00 93.94 106 SER A CA 1
ATOM 846 C C . SER A 1 106 ? -0.893 -1.350 25.533 1.00 93.94 106 SER A C 1
ATOM 848 O O . SER A 1 106 ? -1.546 -0.778 26.402 1.00 93.94 106 SER A O 1
ATOM 850 N N . ILE A 1 107 ? -1.391 -1.614 24.323 1.00 95.81 107 ILE A N 1
ATOM 851 C CA . ILE A 1 107 ? -2.725 -1.204 23.885 1.00 95.81 107 ILE A CA 1
ATOM 852 C C . ILE A 1 107 ? -3.650 -2.418 23.947 1.00 95.81 107 ILE A C 1
ATOM 854 O O . ILE A 1 107 ? -3.449 -3.391 23.229 1.00 95.81 107 ILE A O 1
ATOM 858 N N . ASP A 1 108 ? -4.678 -2.345 24.791 1.00 97.06 108 ASP A N 1
ATOM 859 C CA . ASP A 1 108 ? -5.712 -3.375 24.864 1.00 97.06 108 ASP A CA 1
ATOM 860 C C . ASP A 1 108 ? -6.830 -3.105 23.845 1.00 97.06 108 ASP A C 1
ATOM 862 O O . ASP A 1 108 ? -7.395 -2.007 23.780 1.00 97.06 108 ASP A O 1
ATOM 866 N N . VAL A 1 109 ? -7.141 -4.123 23.047 1.00 98.06 109 VAL A N 1
ATOM 867 C CA . VAL A 1 109 ? -8.196 -4.124 22.022 1.00 98.06 109 VAL A CA 1
ATOM 868 C C . VAL A 1 109 ? -9.168 -5.297 22.183 1.00 98.06 109 VAL A C 1
ATOM 870 O O . VAL A 1 109 ? -9.961 -5.569 21.281 1.00 98.06 109 VAL A O 1
ATOM 873 N N . SER A 1 110 ? -9.133 -5.991 23.324 1.00 98.25 110 SER A N 1
ATOM 874 C CA . SER A 1 110 ? -9.889 -7.228 23.558 1.00 98.25 110 SER A CA 1
ATOM 875 C C . SER A 1 110 ? -11.388 -7.063 23.291 1.00 98.25 110 SER A C 1
ATOM 877 O O . SER A 1 110 ? -11.989 -7.884 22.603 1.00 98.25 110 SER A O 1
ATOM 879 N N . GLU A 1 111 ? -11.988 -5.957 23.738 1.00 98.06 111 GLU A N 1
ATOM 880 C CA . GLU A 1 111 ? -13.409 -5.666 23.502 1.00 98.06 111 GLU A CA 1
ATOM 881 C C . GLU A 1 111 ? -13.751 -5.551 22.005 1.00 98.06 111 GLU A C 1
ATOM 883 O O . GLU A 1 111 ? -14.780 -6.055 21.549 1.00 98.06 111 GLU A O 1
ATOM 888 N N . ARG A 1 112 ? -12.873 -4.922 21.215 1.00 98.50 112 ARG A N 1
ATOM 889 C CA . ARG A 1 112 ? -13.066 -4.741 19.769 1.00 98.50 112 ARG A CA 1
ATOM 890 C C . ARG A 1 112 ? -12.887 -6.053 19.008 1.00 98.50 112 ARG A C 1
ATOM 892 O O . ARG A 1 112 ? -13.620 -6.305 18.054 1.00 98.50 112 ARG A O 1
ATOM 899 N N . ILE A 1 113 ? -11.975 -6.913 19.464 1.00 98.50 113 ILE A N 1
ATOM 900 C CA . ILE A 1 113 ? -11.830 -8.281 18.951 1.00 98.50 113 ILE A CA 1
ATOM 901 C C . ILE A 1 113 ? -13.108 -9.088 19.218 1.00 98.50 113 ILE A C 1
ATOM 903 O O . ILE A 1 113 ? -13.627 -9.730 18.305 1.00 98.50 113 ILE A O 1
ATOM 907 N N . GLU A 1 114 ? -13.654 -9.034 20.436 1.00 98.56 114 GLU A N 1
ATOM 908 C CA . GLU A 1 114 ? -14.903 -9.733 20.768 1.00 98.56 114 GLU A CA 1
ATOM 909 C C . GLU A 1 114 ? -16.093 -9.203 19.965 1.00 98.56 114 GLU A C 1
ATOM 911 O O . GLU A 1 114 ? -16.911 -9.981 19.476 1.00 98.56 114 GLU A O 1
ATOM 916 N N . LEU A 1 115 ? -16.167 -7.892 19.738 1.00 98.62 115 LEU A N 1
ATOM 917 C CA . LEU A 1 115 ? -17.157 -7.311 18.836 1.00 98.62 115 LEU A CA 1
ATOM 918 C C . LEU A 1 115 ? -17.038 -7.872 17.411 1.00 98.62 115 LEU A C 1
ATOM 920 O O . LEU A 1 115 ? -18.047 -8.307 16.857 1.00 98.62 115 LEU A O 1
ATOM 924 N N . ARG A 1 116 ? -15.827 -7.914 16.834 1.00 98.62 116 ARG A N 1
ATOM 925 C CA . ARG A 1 116 ? -15.589 -8.480 15.493 1.00 98.62 116 ARG A CA 1
ATOM 926 C C . ARG A 1 116 ? -16.041 -9.941 15.408 1.00 98.62 116 ARG A C 1
ATOM 928 O O . ARG A 1 116 ? -16.653 -10.331 14.414 1.00 98.62 116 ARG A O 1
ATOM 935 N N . LYS A 1 117 ? -15.801 -10.730 16.463 1.00 98.44 117 LYS A N 1
ATOM 936 C CA . LYS A 1 117 ? -16.279 -12.120 16.566 1.00 98.44 117 LYS A CA 1
ATOM 937 C C . LYS A 1 117 ? -17.805 -12.202 16.612 1.00 98.44 117 LYS A C 1
ATOM 939 O O . LYS A 1 117 ? -18.379 -12.975 15.852 1.00 98.44 117 LYS A O 1
ATOM 944 N N . ARG A 1 118 ? -18.464 -11.401 17.462 1.00 98.38 118 ARG A N 1
ATOM 945 C CA . ARG A 1 118 ? -19.937 -11.373 17.592 1.00 98.38 118 ARG A CA 1
ATOM 946 C C . ARG A 1 118 ? -20.638 -10.991 16.291 1.00 98.38 118 ARG A C 1
ATOM 948 O O . ARG A 1 118 ? -21.705 -11.514 16.001 1.00 98.38 118 ARG A O 1
ATOM 955 N N . LEU A 1 119 ? -20.039 -10.087 15.519 1.00 98.38 119 LEU A N 1
ATOM 956 C CA . LEU A 1 119 ? -20.561 -9.648 14.224 1.00 98.38 119 LEU A CA 1
ATOM 957 C C . LEU A 1 119 ? -20.240 -10.624 13.078 1.00 98.38 119 LEU A C 1
ATOM 959 O O . LEU A 1 119 ? -20.651 -10.380 11.948 1.00 98.38 119 LEU A O 1
ATOM 963 N N . HIS A 1 120 ? -19.513 -11.717 13.348 1.00 98.25 120 HIS A N 1
ATOM 964 C CA . HIS A 1 120 ? -19.123 -12.724 12.356 1.00 98.25 120 HIS A CA 1
ATOM 965 C C . HIS A 1 120 ? -18.457 -12.124 11.105 1.00 98.25 120 HIS A C 1
ATOM 967 O O . HIS A 1 120 ? -18.727 -12.535 9.972 1.00 98.25 120 HIS A O 1
ATOM 973 N N . CYS A 1 121 ? -17.589 -11.131 11.312 1.00 98.62 121 CYS A N 1
ATOM 974 C CA . CYS A 1 121 ? -16.955 -10.409 10.217 1.00 98.62 121 CYS A CA 1
ATOM 975 C C . CYS A 1 121 ? -15.971 -11.298 9.444 1.00 98.62 121 CYS A C 1
ATOM 977 O O . CYS A 1 121 ? -15.362 -12.220 9.988 1.00 98.62 121 CYS A O 1
ATOM 979 N N . LYS A 1 122 ? -15.800 -10.987 8.160 1.00 98.62 122 LYS A N 1
ATOM 980 C CA . LYS A 1 122 ? -14.802 -11.594 7.279 1.00 98.62 122 LYS A CA 1
ATOM 981 C C . LYS A 1 122 ? -13.382 -11.193 7.688 1.00 98.62 122 LYS A C 1
ATOM 983 O O . LYS A 1 122 ? -13.178 -10.207 8.399 1.00 98.62 122 LYS A O 1
ATOM 988 N N . ASP A 1 123 ? -12.408 -11.971 7.232 1.00 98.25 123 ASP A N 1
ATOM 989 C CA . ASP A 1 123 ? -10.995 -11.642 7.396 1.00 98.25 123 ASP A CA 1
ATOM 990 C C . ASP A 1 123 ? -10.552 -10.502 6.456 1.00 98.25 123 ASP A C 1
ATOM 992 O O . ASP A 1 123 ? -11.252 -10.095 5.520 1.00 98.25 123 ASP A O 1
ATOM 996 N N . PHE A 1 124 ? -9.373 -9.950 6.720 1.00 97.94 124 PHE A N 1
ATOM 997 C CA . PHE A 1 124 ? -8.800 -8.869 5.932 1.00 97.94 124 PHE A CA 1
ATOM 998 C C . PHE A 1 124 ? -8.387 -9.334 4.532 1.00 97.94 124 PHE A C 1
ATOM 1000 O O . PHE A 1 124 ? -8.425 -8.551 3.585 1.00 97.94 124 PHE A O 1
ATOM 1007 N N . ASN A 1 125 ? -8.048 -10.614 4.362 1.00 95.75 125 ASN A N 1
ATOM 1008 C CA . ASN A 1 125 ? -7.733 -11.165 3.048 1.00 95.75 125 ASN A CA 1
ATOM 1009 C C . ASN A 1 125 ? -8.965 -11.153 2.123 1.00 95.75 125 ASN A C 1
ATOM 1011 O O . ASN A 1 125 ? -8.862 -10.812 0.941 1.00 95.75 125 ASN A O 1
ATOM 1015 N N . TRP A 1 126 ? -10.152 -11.435 2.665 1.00 97.50 126 TRP A N 1
ATOM 1016 C CA . TRP A 1 126 ? -11.424 -11.278 1.972 1.00 97.50 126 TRP A CA 1
ATOM 1017 C C . TRP A 1 126 ? -11.644 -9.821 1.559 1.00 97.50 126 TRP A C 1
ATOM 1019 O O . TRP A 1 126 ? -11.998 -9.584 0.404 1.00 97.50 126 TRP A O 1
ATOM 1029 N N . TYR A 1 127 ? -11.372 -8.853 2.445 1.00 98.12 127 TYR A N 1
ATOM 1030 C CA . TYR A 1 127 ? -11.470 -7.422 2.125 1.00 98.12 127 TYR A CA 1
ATOM 1031 C C . TYR A 1 127 ? -10.552 -7.040 0.954 1.00 98.12 127 TYR A C 1
ATOM 1033 O O . TYR A 1 127 ? -11.001 -6.422 -0.011 1.00 98.12 127 TYR A O 1
ATOM 1041 N N . LEU A 1 128 ? -9.286 -7.459 0.995 1.00 95.44 128 LEU A N 1
ATOM 1042 C CA . LEU A 1 128 ? -8.326 -7.209 -0.081 1.00 95.44 128 LEU A CA 1
ATOM 1043 C C . LEU A 1 128 ? -8.747 -7.856 -1.408 1.00 95.44 128 LEU A C 1
ATOM 1045 O O . LEU A 1 128 ? -8.558 -7.265 -2.464 1.00 95.44 128 LEU A O 1
ATOM 1049 N N . SER A 1 129 ? -9.372 -9.032 -1.361 1.00 94.88 129 SER A N 1
ATOM 1050 C CA . SER A 1 129 ? -9.773 -9.764 -2.568 1.00 94.88 129 SER A CA 1
ATOM 1051 C C . SER A 1 129 ? -11.101 -9.286 -3.174 1.00 94.88 129 SER A C 1
ATOM 1053 O O . SER A 1 129 ? -11.287 -9.409 -4.380 1.00 94.88 129 SER A O 1
ATOM 1055 N N . HIS A 1 130 ? -12.029 -8.754 -2.367 1.00 96.31 130 HIS A N 1
ATOM 1056 C CA . HIS A 1 130 ? -13.405 -8.451 -2.806 1.00 96.31 130 HIS A CA 1
ATOM 1057 C C . HIS A 1 130 ? -13.769 -6.966 -2.769 1.00 96.31 130 HIS A C 1
ATOM 1059 O O . HIS A 1 130 ? -14.669 -6.546 -3.491 1.00 96.31 130 HIS A O 1
ATOM 1065 N N . VAL A 1 131 ? -13.110 -6.175 -1.921 1.00 96.62 131 VAL A N 1
ATOM 1066 C CA . VAL A 1 131 ? -13.422 -4.750 -1.731 1.00 96.62 131 VAL A CA 1
ATOM 1067 C C . VAL A 1 131 ? -12.334 -3.864 -2.324 1.00 96.62 131 VAL A C 1
ATOM 1069 O O . VAL A 1 131 ? -12.646 -2.845 -2.935 1.00 96.62 131 VAL A O 1
ATOM 1072 N N . TRP A 1 132 ? -11.063 -4.247 -2.180 1.00 93.94 132 TRP A N 1
ATOM 1073 C CA . TRP A 1 132 ? -9.934 -3.490 -2.726 1.00 93.94 132 TRP A CA 1
ATOM 1074 C C . TRP A 1 132 ? -8.982 -4.356 -3.573 1.00 93.94 132 TRP A C 1
ATOM 1076 O O . TRP A 1 132 ? -7.795 -4.448 -3.260 1.00 93.94 132 TRP A O 1
ATOM 1086 N N . PRO A 1 133 ? -9.465 -4.972 -4.670 1.00 90.19 133 PRO A N 1
ATOM 1087 C CA . PRO A 1 133 ? -8.669 -5.879 -5.502 1.00 90.19 133 PRO A CA 1
ATOM 1088 C C . PRO A 1 133 ? -7.523 -5.192 -6.261 1.00 90.19 133 PRO A C 1
ATOM 1090 O O . PRO A 1 133 ? -6.621 -5.877 -6.731 1.00 90.19 133 PRO A O 1
ATOM 1093 N N . ASP A 1 134 ? -7.492 -3.864 -6.343 1.00 85.12 134 ASP A N 1
ATOM 1094 C CA . ASP A 1 134 ? -6.406 -3.116 -6.997 1.00 85.12 134 ASP A CA 1
ATOM 1095 C C . ASP A 1 134 ? -5.346 -2.604 -6.007 1.00 85.12 134 ASP A C 1
ATOM 1097 O O . ASP A 1 134 ? -4.615 -1.648 -6.282 1.00 85.12 134 ASP A O 1
ATOM 1101 N N . HIS A 1 135 ? -5.275 -3.217 -4.823 1.00 88.75 135 HIS A N 1
ATOM 1102 C CA . HIS A 1 135 ? -4.311 -2.868 -3.787 1.00 88.75 135 HIS A CA 1
ATOM 1103 C C . HIS A 1 135 ? -2.851 -3.084 -4.220 1.00 88.75 135 HIS A C 1
ATOM 1105 O O . HIS A 1 135 ? -2.518 -3.955 -5.023 1.00 88.75 135 HIS A O 1
ATOM 1111 N N . PHE A 1 136 ? -1.941 -2.362 -3.568 1.00 85.94 136 PHE A N 1
ATOM 1112 C CA . PHE A 1 136 ? -0.486 -2.467 -3.742 1.00 85.94 136 PHE A CA 1
ATOM 1113 C C . PHE A 1 136 ? 0.181 -3.300 -2.629 1.00 85.94 136 PHE A C 1
ATOM 1115 O O . PHE A 1 136 ? 1.329 -3.064 -2.256 1.00 85.94 136 PHE A O 1
ATOM 1122 N N . LEU A 1 137 ? -0.539 -4.285 -2.086 1.00 89.75 137 LEU A N 1
ATOM 1123 C CA . LEU A 1 137 ? -0.015 -5.271 -1.137 1.00 89.75 137 LEU A CA 1
ATOM 1124 C C . LEU A 1 137 ? 0.393 -6.593 -1.823 1.00 89.75 137 LEU A C 1
ATOM 1126 O O . LEU A 1 137 ? -0.228 -6.960 -2.825 1.00 89.75 137 LEU A O 1
ATOM 1130 N N . PRO A 1 138 ? 1.421 -7.301 -1.307 1.00 89.38 138 PRO A N 1
ATOM 1131 C CA . PRO A 1 138 ? 1.929 -8.548 -1.892 1.00 89.38 138 PRO A CA 1
ATOM 1132 C C . PRO A 1 138 ? 0.844 -9.615 -2.051 1.00 89.38 138 PRO A C 1
ATOM 1134 O O . PRO A 1 138 ? 0.040 -9.791 -1.148 1.00 89.38 138 PRO A O 1
ATOM 1137 N N . ARG A 1 139 ? 0.858 -10.389 -3.137 1.00 87.00 139 ARG A N 1
ATOM 1138 C CA . ARG A 1 139 ? 0.050 -11.615 -3.297 1.00 87.00 139 ARG A CA 1
ATOM 1139 C C . ARG A 1 139 ? 0.931 -12.825 -3.608 1.00 87.00 139 ARG A C 1
ATOM 1141 O O . ARG A 1 139 ? 2.031 -12.610 -4.127 1.00 87.00 139 ARG A O 1
ATOM 1148 N N . PRO A 1 140 ? 0.470 -14.065 -3.349 1.00 85.00 140 PRO A N 1
ATOM 1149 C CA . PRO A 1 140 ? 1.238 -15.281 -3.635 1.00 85.00 140 PRO A CA 1
ATOM 1150 C C . PRO A 1 140 ? 1.793 -15.356 -5.066 1.00 85.00 140 PRO A C 1
ATOM 1152 O O . PRO A 1 140 ? 2.898 -15.838 -5.284 1.00 85.00 140 PRO A O 1
ATOM 1155 N N . GLU A 1 141 ? 1.050 -14.841 -6.040 1.00 87.81 141 GLU A N 1
ATOM 1156 C CA . GLU A 1 141 ? 1.398 -14.843 -7.460 1.00 87.81 141 GLU A CA 1
ATOM 1157 C C . GLU A 1 141 ? 2.294 -13.671 -7.898 1.00 87.81 141 GLU A C 1
ATOM 1159 O O . GLU A 1 141 ? 2.755 -13.635 -9.038 1.00 87.81 141 GLU A O 1
ATOM 1164 N N . THR A 1 142 ? 2.550 -12.696 -7.024 1.00 91.38 142 THR A N 1
ATOM 1165 C CA . THR A 1 142 ? 3.301 -11.477 -7.366 1.00 91.38 142 THR A CA 1
ATOM 1166 C C . THR A 1 142 ? 4.747 -11.535 -6.888 1.00 91.38 142 THR A C 1
ATOM 1168 O O . THR A 1 142 ? 5.039 -12.082 -5.825 1.00 91.38 142 THR A O 1
ATOM 1171 N N . LEU A 1 143 ? 5.663 -10.885 -7.613 1.00 93.19 143 LEU A N 1
ATOM 1172 C CA . LEU A 1 143 ? 6.995 -10.607 -7.070 1.00 93.19 143 LEU A CA 1
ATOM 1173 C C . LEU A 1 143 ? 6.931 -9.324 -6.249 1.00 93.19 143 LEU A C 1
ATOM 1175 O O . LEU A 1 143 ? 6.708 -8.244 -6.796 1.00 93.19 143 LEU A O 1
ATOM 1179 N N . PHE A 1 144 ? 7.165 -9.438 -4.947 1.00 93.75 144 PHE A N 1
ATOM 1180 C CA . PHE A 1 144 ? 7.213 -8.297 -4.046 1.00 93.75 144 PHE A CA 1
ATOM 1181 C C . PHE A 1 144 ? 8.629 -8.032 -3.545 1.00 93.75 144 PHE A C 1
ATOM 1183 O O . PHE A 1 144 ? 9.276 -8.901 -2.957 1.00 93.75 144 PHE A O 1
ATOM 1190 N N . GLY A 1 145 ? 9.100 -6.801 -3.728 1.00 93.94 145 GLY A N 1
ATOM 1191 C CA . GLY A 1 145 ? 10.361 -6.372 -3.147 1.00 93.94 145 GLY A CA 1
ATOM 1192 C C . GLY A 1 145 ? 10.962 -5.168 -3.845 1.00 93.94 145 GLY A C 1
ATOM 1193 O O . GLY A 1 145 ? 10.251 -4.280 -4.306 1.00 93.94 145 GLY A O 1
ATOM 1194 N N . ARG A 1 146 ? 12.292 -5.117 -3.907 1.00 95.12 146 ARG A N 1
ATOM 1195 C CA . ARG A 1 146 ? 13.016 -4.020 -4.557 1.00 95.12 146 ARG A CA 1
ATOM 1196 C C . ARG A 1 146 ? 13.458 -4.421 -5.952 1.00 95.12 146 ARG A C 1
ATOM 1198 O O . ARG A 1 146 ? 13.940 -5.533 -6.146 1.00 95.12 146 ARG A O 1
ATOM 1205 N N . VAL A 1 147 ? 13.383 -3.488 -6.896 1.00 96.31 147 VAL A N 1
ATOM 1206 C CA . VAL A 1 147 ? 13.953 -3.660 -8.238 1.00 96.31 147 VAL A CA 1
ATOM 1207 C C . VAL A 1 147 ? 15.357 -3.067 -8.240 1.00 96.31 147 VAL A C 1
ATOM 1209 O O . VAL A 1 147 ? 15.530 -1.856 -8.385 1.00 96.31 147 VAL A O 1
ATOM 1212 N N . ALA A 1 148 ? 16.353 -3.917 -8.008 1.00 95.19 148 ALA A N 1
ATOM 1213 C CA . ALA A 1 148 ? 17.744 -3.543 -7.803 1.00 95.19 148 ALA A CA 1
ATOM 1214 C C . ALA A 1 148 ? 18.577 -3.725 -9.074 1.00 95.19 148 ALA A C 1
ATOM 1216 O O . ALA A 1 148 ? 18.504 -4.745 -9.752 1.00 95.19 148 ALA A O 1
ATOM 1217 N N . HIS A 1 149 ? 19.436 -2.762 -9.373 1.00 93.56 149 HIS A N 1
ATOM 1218 C CA . HIS A 1 149 ? 20.471 -2.906 -10.379 1.00 93.56 149 HIS A CA 1
ATOM 1219 C C . HIS A 1 149 ? 21.718 -3.541 -9.730 1.00 93.56 149 HIS A C 1
ATOM 1221 O O . HIS A 1 149 ? 22.329 -2.929 -8.843 1.00 93.56 149 HIS A O 1
ATOM 1227 N N . PRO A 1 150 ? 22.135 -4.750 -10.152 1.00 90.19 150 PRO A N 1
ATOM 1228 C CA . PRO A 1 150 ? 23.053 -5.593 -9.383 1.00 90.19 150 PRO A CA 1
ATOM 1229 C C . PRO A 1 150 ? 24.465 -5.012 -9.244 1.00 90.19 150 PRO A C 1
ATOM 1231 O O . PRO A 1 150 ? 25.125 -5.246 -8.239 1.00 90.19 150 PRO A O 1
ATOM 1234 N N . LEU A 1 151 ? 24.935 -4.231 -10.223 1.00 87.88 151 LEU A N 1
ATOM 1235 C CA . LEU A 1 151 ? 26.306 -3.698 -10.228 1.00 87.88 151 LEU A CA 1
ATOM 1236 C C . LEU A 1 151 ? 26.461 -2.370 -9.488 1.00 87.88 151 LEU A C 1
ATOM 1238 O O . LEU A 1 151 ? 27.533 -2.070 -8.978 1.00 87.88 151 LEU A O 1
ATOM 1242 N N . SER A 1 152 ? 25.418 -1.543 -9.485 1.00 88.62 152 SER A N 1
ATOM 1243 C CA . SER A 1 152 ? 25.452 -0.227 -8.834 1.00 88.62 152 SER A CA 1
ATOM 1244 C C . SER A 1 152 ? 24.892 -0.284 -7.417 1.00 88.62 152 SER A C 1
ATOM 1246 O O . SER A 1 152 ? 25.130 0.636 -6.640 1.00 88.62 152 SER A O 1
ATOM 1248 N N . HIS A 1 153 ? 24.152 -1.348 -7.079 1.00 89.81 153 HIS A N 1
ATOM 1249 C CA . HIS A 1 153 ? 23.348 -1.463 -5.861 1.00 89.81 153 HIS A CA 1
ATOM 1250 C C . HIS A 1 153 ? 22.305 -0.343 -5.732 1.00 89.81 153 HIS A C 1
ATOM 1252 O O . HIS A 1 153 ? 21.963 0.084 -4.625 1.00 89.81 153 HIS A O 1
ATOM 1258 N N . PHE A 1 154 ? 21.831 0.175 -6.871 1.00 93.06 154 PHE A N 1
ATOM 1259 C CA . PHE A 1 154 ? 20.774 1.178 -6.914 1.00 93.06 154 PHE A CA 1
ATOM 1260 C C . PHE A 1 154 ? 19.433 0.497 -7.157 1.00 93.06 154 PHE A C 1
ATOM 1262 O O . PHE A 1 154 ? 19.328 -0.376 -8.008 1.00 93.06 154 PHE A O 1
ATOM 1269 N N . CYS A 1 155 ? 18.407 0.920 -6.435 1.00 94.94 155 CYS A N 1
ATOM 1270 C CA . CYS A 1 155 ? 17.043 0.445 -6.569 1.00 94.94 155 CYS A CA 1
ATOM 1271 C C . CYS A 1 155 ? 16.193 1.473 -7.315 1.00 94.94 155 CYS A C 1
ATOM 1273 O O . CYS A 1 155 ? 16.451 2.677 -7.215 1.00 94.94 155 CYS A O 1
ATOM 1275 N N . LEU A 1 156 ? 15.182 1.003 -8.051 1.00 95.06 156 LEU A N 1
ATOM 1276 C CA . LEU A 1 156 ? 14.121 1.865 -8.568 1.00 95.06 156 LEU A CA 1
ATOM 1277 C C . LEU A 1 156 ? 13.325 2.463 -7.416 1.00 95.06 156 LEU A C 1
ATOM 1279 O O . LEU A 1 156 ? 13.008 1.789 -6.435 1.00 95.06 156 LEU A O 1
ATOM 1283 N N . VAL A 1 157 ? 12.978 3.731 -7.577 1.00 93.50 157 VAL A N 1
ATOM 1284 C CA . VAL A 1 157 ? 12.342 4.528 -6.544 1.00 93.50 157 VAL A CA 1
ATOM 1285 C C . VAL A 1 157 ? 11.117 5.231 -7.097 1.00 93.50 157 VAL A C 1
ATOM 1287 O O . VAL A 1 157 ? 11.225 5.989 -8.063 1.00 93.50 157 VAL A O 1
ATOM 1290 N N . SER A 1 158 ? 9.992 5.044 -6.417 1.00 92.00 158 SER A N 1
ATOM 1291 C CA . SER A 1 158 ? 8.771 5.822 -6.589 1.00 92.00 158 SER A CA 1
ATOM 1292 C C . SER A 1 158 ? 8.630 6.781 -5.413 1.00 92.00 158 SER A C 1
ATOM 1294 O O . SER A 1 158 ? 8.271 6.373 -4.310 1.00 92.00 158 SER A O 1
ATOM 1296 N N . ARG A 1 159 ? 8.983 8.059 -5.609 1.00 86.38 159 ARG A N 1
ATOM 1297 C CA . ARG A 1 159 ? 8.757 9.081 -4.576 1.00 86.38 159 ARG A CA 1
ATOM 1298 C C . ARG A 1 159 ? 7.438 9.798 -4.844 1.00 86.38 159 ARG A C 1
ATOM 1300 O O . ARG A 1 159 ? 7.298 10.345 -5.947 1.00 86.38 159 ARG A O 1
ATOM 1307 N N . PRO A 1 160 ? 6.540 9.872 -3.846 1.00 75.38 160 PRO A N 1
ATOM 1308 C CA . PRO A 1 160 ? 5.383 10.750 -3.908 1.00 75.38 160 PRO A CA 1
ATOM 1309 C C . PRO A 1 160 ? 5.819 12.170 -4.263 1.00 75.38 160 PRO A C 1
ATOM 1311 O O . PRO A 1 160 ? 6.854 12.656 -3.789 1.00 75.38 160 PRO A O 1
ATOM 1314 N N . GLY A 1 161 ? 5.063 12.817 -5.145 1.00 66.38 161 GLY A N 1
ATOM 1315 C CA . GLY A 1 161 ? 5.244 14.243 -5.385 1.00 66.38 161 GLY A CA 1
ATOM 1316 C C . GLY A 1 161 ? 4.820 15.038 -4.150 1.00 66.38 161 GLY A C 1
ATOM 1317 O O . GLY A 1 161 ? 4.015 14.579 -3.343 1.00 66.38 161 GLY A O 1
ATOM 1318 N N . GLU A 1 162 ? 5.323 16.264 -3.993 1.00 67.19 162 GLU A N 1
ATOM 1319 C CA . GLU A 1 162 ? 4.653 17.212 -3.093 1.00 67.19 162 GLU A CA 1
ATOM 1320 C C . GLU A 1 162 ? 3.208 17.438 -3.565 1.00 67.19 162 GLU A C 1
ATOM 1322 O O . GLU A 1 162 ? 2.904 17.234 -4.740 1.00 67.19 162 GLU A O 1
ATOM 1327 N N . ALA A 1 163 ? 2.320 17.906 -2.685 1.00 55.81 163 ALA A N 1
ATOM 1328 C CA . ALA A 1 163 ? 0.925 18.172 -3.037 1.00 55.81 163 ALA A CA 1
ATOM 1329 C C . ALA A 1 163 ? 0.807 19.008 -4.333 1.00 55.81 163 ALA A C 1
ATOM 1331 O O . ALA A 1 163 ? 1.281 20.143 -4.400 1.00 55.81 163 ALA A O 1
ATOM 1332 N N . GLY A 1 164 ? 0.185 18.430 -5.368 1.00 55.53 164 GLY A N 1
ATOM 1333 C CA . GLY A 1 164 ? 0.032 19.041 -6.697 1.00 55.53 164 GLY A CA 1
ATOM 1334 C C . GLY A 1 164 ? 1.179 18.785 -7.688 1.00 55.53 164 GLY A C 1
ATOM 1335 O O . GLY A 1 164 ? 1.108 19.252 -8.825 1.00 55.53 164 GLY A O 1
ATOM 1336 N N . LYS A 1 165 ? 2.224 18.042 -7.305 1.00 64.12 165 LYS A N 1
ATOM 1337 C CA . LYS A 1 165 ? 3.313 17.595 -8.188 1.00 64.12 165 LYS A CA 1
ATOM 1338 C C . LYS A 1 165 ? 3.171 16.107 -8.512 1.00 64.12 165 LYS A C 1
ATOM 1340 O O . LYS A 1 165 ? 2.686 15.322 -7.708 1.00 64.12 165 LYS A O 1
ATOM 1345 N N . LYS A 1 166 ? 3.628 15.719 -9.706 1.00 71.62 166 LYS A N 1
ATOM 1346 C CA . LYS A 1 166 ? 3.654 14.314 -10.139 1.00 71.62 166 LYS A CA 1
ATOM 1347 C C . LYS A 1 166 ? 4.661 13.507 -9.319 1.00 71.62 166 LYS A C 1
ATOM 1349 O O . LYS A 1 166 ? 5.694 14.041 -8.912 1.00 71.62 166 LYS A O 1
ATOM 1354 N N . HIS A 1 167 ? 4.382 12.216 -9.156 1.00 80.50 167 HIS A N 1
ATOM 1355 C CA . HIS A 1 167 ? 5.333 11.264 -8.591 1.00 80.50 167 HIS A CA 1
ATOM 1356 C C . HIS A 1 167 ? 6.61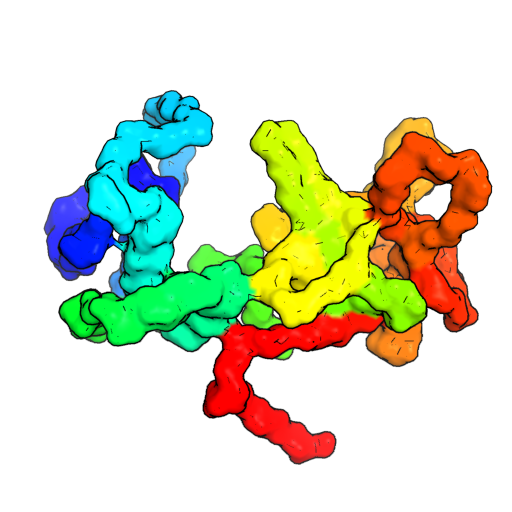9 11.251 -9.411 1.00 80.50 167 HIS A C 1
ATOM 1358 O O . HIS A 1 167 ? 6.595 11.343 -10.642 1.00 80.50 167 HIS A O 1
ATOM 1364 N N . SER A 1 168 ? 7.749 11.135 -8.720 1.00 86.44 168 SER A N 1
ATOM 1365 C CA . SER A 1 168 ? 9.056 11.112 -9.367 1.00 86.44 168 SER A CA 1
ATOM 1366 C C . SER A 1 168 ? 9.625 9.698 -9.381 1.00 86.44 168 SER A C 1
ATOM 1368 O O . SER A 1 168 ? 9.771 9.051 -8.343 1.00 86.44 168 SER A O 1
ATOM 1370 N N . LEU A 1 169 ? 9.956 9.237 -10.587 1.00 91.81 169 LEU A N 1
ATOM 1371 C CA . LEU A 1 169 ? 10.683 7.997 -10.814 1.00 91.81 169 LEU A CA 1
ATOM 1372 C C . LEU A 1 169 ? 12.179 8.291 -10.789 1.00 91.81 169 LEU A C 1
ATOM 1374 O O . LEU A 1 169 ? 12.673 9.059 -11.614 1.00 91.81 169 LEU A O 1
ATOM 1378 N N . THR A 1 170 ? 12.905 7.681 -9.859 1.00 92.31 170 THR A N 1
ATOM 1379 C CA . THR A 1 170 ? 14.353 7.884 -9.713 1.00 92.31 170 THR A CA 1
ATOM 1380 C C . THR A 1 170 ? 15.054 6.577 -9.342 1.00 92.31 170 THR A C 1
ATOM 1382 O O . THR A 1 170 ? 14.420 5.535 -9.190 1.00 92.31 170 THR A O 1
ATOM 1385 N N . MET A 1 171 ? 16.375 6.617 -9.219 1.00 91.44 171 MET A N 1
ATOM 1386 C CA . MET A 1 171 ? 17.213 5.537 -8.723 1.00 91.44 171 MET A CA 1
ATOM 1387 C C . MET A 1 171 ? 18.063 6.060 -7.571 1.00 91.44 171 MET A C 1
ATOM 1389 O O . MET A 1 171 ? 18.658 7.136 -7.661 1.00 91.44 171 MET A O 1
ATOM 1393 N N . THR A 1 172 ? 18.159 5.282 -6.500 1.00 91.19 172 THR A N 1
ATOM 1394 C CA . THR A 1 172 ? 19.012 5.586 -5.343 1.00 91.19 172 THR A CA 1
ATOM 1395 C C . THR A 1 172 ? 19.609 4.305 -4.787 1.00 91.19 172 THR A C 1
ATOM 1397 O O . THR A 1 172 ? 19.177 3.222 -5.161 1.00 91.19 172 THR A O 1
ATOM 1400 N N . ARG A 1 173 ? 20.562 4.402 -3.860 1.00 91.88 173 ARG A N 1
ATOM 1401 C CA . ARG A 1 173 ? 21.099 3.226 -3.169 1.00 91.88 173 ARG A CA 1
ATOM 1402 C C . ARG A 1 173 ? 19.976 2.423 -2.503 1.00 91.88 173 ARG A C 1
ATOM 1404 O O . ARG A 1 173 ? 19.147 2.993 -1.789 1.00 91.88 173 ARG A O 1
ATOM 1411 N N . CYS A 1 174 ? 19.971 1.113 -2.730 1.00 91.94 174 CYS A N 1
ATOM 1412 C CA . CYS A 1 174 ? 19.015 0.212 -2.100 1.00 91.94 174 CYS A CA 1
ATOM 1413 C C . CYS A 1 174 ? 19.102 0.326 -0.576 1.00 91.94 174 CYS A C 1
ATOM 1415 O O . CYS A 1 174 ? 20.198 0.288 -0.008 1.00 91.94 174 CYS A O 1
ATOM 1417 N N . SER A 1 175 ? 17.957 0.488 0.078 1.00 90.12 175 SER A N 1
ATOM 1418 C CA . SER A 1 175 ? 17.902 0.565 1.530 1.00 90.12 175 SER A CA 1
ATOM 1419 C C . SER A 1 175 ? 17.841 -0.816 2.178 1.00 90.12 175 SER A C 1
ATOM 1421 O O . SER A 1 175 ? 17.390 -1.792 1.580 1.00 90.12 175 SER A O 1
ATOM 1423 N N . LEU A 1 176 ? 18.294 -0.888 3.432 1.00 84.69 176 LEU A N 1
ATOM 1424 C CA . LEU A 1 176 ? 18.163 -2.086 4.268 1.00 84.69 176 LEU A CA 1
ATOM 1425 C C . LEU A 1 176 ? 16.818 -2.118 5.020 1.00 84.69 176 LEU A C 1
ATOM 1427 O O . LEU A 1 176 ? 16.392 -3.178 5.468 1.00 84.69 176 LEU A O 1
ATOM 1431 N N . GLY A 1 177 ? 16.157 -0.962 5.164 1.00 83.75 177 GLY A N 1
ATOM 1432 C CA . GLY A 1 177 ? 14.894 -0.793 5.886 1.00 83.75 177 GLY A CA 1
ATOM 1433 C C . GLY A 1 177 ? 13.655 -0.946 5.003 1.00 83.75 177 GLY A C 1
ATOM 1434 O O . GLY A 1 177 ? 13.753 -1.118 3.790 1.00 83.75 177 GLY A O 1
ATOM 1435 N N . TYR A 1 178 ? 12.471 -0.868 5.606 1.00 87.00 178 TYR A N 1
ATOM 1436 C CA . TYR A 1 178 ? 11.190 -1.048 4.915 1.00 87.00 178 TYR A CA 1
ATOM 1437 C C . TYR A 1 178 ? 10.688 0.263 4.282 1.00 87.00 178 TYR A C 1
ATOM 1439 O O . TYR A 1 178 ? 9.659 0.827 4.647 1.00 87.00 178 TYR A O 1
ATOM 1447 N N . ASP A 1 179 ? 11.476 0.779 3.345 1.00 89.06 179 ASP A N 1
ATOM 1448 C CA . ASP A 1 179 ? 11.205 2.023 2.631 1.00 89.06 179 ASP A CA 1
ATOM 1449 C C . ASP A 1 179 ? 10.161 1.816 1.531 1.00 89.06 179 ASP A C 1
ATOM 1451 O O . ASP A 1 179 ? 10.510 1.377 0.437 1.00 89.06 179 ASP A O 1
ATOM 1455 N N . LEU A 1 180 ? 8.895 2.168 1.799 1.00 88.81 180 LEU A N 1
ATOM 1456 C CA . LEU A 1 180 ? 7.766 2.007 0.860 1.00 88.81 180 LEU A CA 1
ATOM 1457 C C . LEU A 1 180 ? 8.065 2.533 -0.553 1.00 88.81 180 LEU A C 1
ATOM 1459 O O . LEU A 1 180 ? 7.732 1.898 -1.546 1.00 88.81 180 LEU A O 1
ATOM 1463 N N . TRP A 1 181 ? 8.783 3.650 -0.640 1.00 90.50 181 TRP A N 1
ATOM 1464 C CA . TRP A 1 181 ? 9.193 4.312 -1.879 1.00 90.50 181 TRP A CA 1
ATOM 1465 C C . TRP A 1 181 ? 10.215 3.513 -2.720 1.00 90.50 181 TRP A C 1
ATOM 1467 O O . TRP A 1 181 ? 10.496 3.890 -3.856 1.00 90.50 181 TRP A O 1
ATOM 1477 N N . GLN A 1 182 ? 10.773 2.413 -2.200 1.00 93.44 182 GLN A N 1
ATOM 1478 C CA . GLN A 1 182 ? 11.616 1.454 -2.936 1.00 93.44 182 GLN A CA 1
ATOM 1479 C C . GLN A 1 182 ? 10.952 0.085 -3.145 1.00 93.44 182 GLN A C 1
ATOM 1481 O O . GLN A 1 182 ? 11.579 -0.806 -3.727 1.00 93.44 182 GLN A O 1
ATOM 1486 N N . LEU A 1 183 ? 9.732 -0.112 -2.644 1.00 93.50 183 LEU A N 1
ATOM 1487 C CA . LEU A 1 183 ? 9.015 -1.377 -2.754 1.00 93.50 183 LEU A CA 1
ATOM 1488 C C . LEU A 1 183 ? 8.107 -1.362 -3.978 1.00 93.50 183 LEU A C 1
ATOM 1490 O O . LEU A 1 183 ? 7.417 -0.384 -4.262 1.00 93.50 183 LEU A O 1
ATOM 1494 N N . TRP A 1 184 ? 8.127 -2.478 -4.691 1.00 94.88 184 TRP A N 1
ATOM 1495 C CA . TRP A 1 184 ? 7.393 -2.690 -5.921 1.00 94.88 184 TRP A CA 1
ATOM 1496 C C . TRP A 1 184 ? 6.708 -4.047 -5.888 1.00 94.88 184 TRP A C 1
ATOM 1498 O O . TRP A 1 184 ? 7.216 -5.008 -5.302 1.00 94.88 184 TRP A O 1
ATOM 1508 N N . ILE A 1 185 ? 5.577 -4.117 -6.576 1.00 94.69 185 ILE A N 1
ATOM 1509 C CA . ILE A 1 185 ? 4.871 -5.351 -6.888 1.00 94.69 185 ILE A CA 1
ATOM 1510 C C . ILE A 1 185 ? 4.924 -5.537 -8.387 1.00 94.69 185 ILE A C 1
ATOM 1512 O O . ILE A 1 185 ? 4.452 -4.685 -9.136 1.00 94.69 185 ILE A O 1
ATOM 1516 N N . PHE A 1 186 ? 5.485 -6.655 -8.823 1.00 95.38 186 PHE A N 1
ATOM 1517 C CA . PHE A 1 186 ? 5.362 -7.097 -10.199 1.00 95.38 186 PHE A CA 1
ATOM 1518 C C . PHE A 1 186 ? 4.259 -8.142 -10.286 1.00 95.38 186 PHE A C 1
ATOM 1520 O O . PHE A 1 186 ? 4.361 -9.217 -9.688 1.00 95.38 186 PHE A O 1
ATOM 1527 N N . SER A 1 187 ? 3.191 -7.793 -10.989 1.00 93.44 187 SER A N 1
ATOM 1528 C CA . SER A 1 187 ? 2.028 -8.650 -11.149 1.00 93.44 187 SER A CA 1
ATOM 1529 C C . SER A 1 187 ? 2.203 -9.640 -12.312 1.00 93.44 187 SER A C 1
ATOM 1531 O O . SER A 1 187 ? 2.960 -9.358 -13.246 1.00 93.44 187 SER A O 1
ATOM 1533 N N . PRO A 1 188 ? 1.518 -10.802 -12.292 1.00 91.88 188 PRO A N 1
ATOM 1534 C CA . PRO A 1 188 ? 1.627 -11.812 -13.353 1.00 91.88 188 PRO A CA 1
ATOM 1535 C C . PRO A 1 188 ? 1.267 -11.299 -14.751 1.00 91.88 188 PRO A C 1
ATOM 1537 O O . PRO A 1 188 ? 1.827 -11.741 -15.752 1.00 91.88 188 PRO A O 1
ATOM 1540 N N . ASP A 1 189 ? 0.337 -10.351 -14.825 1.00 92.06 189 ASP A N 1
ATOM 1541 C CA . ASP A 1 189 ? -0.093 -9.689 -16.054 1.00 92.06 189 ASP A CA 1
ATOM 1542 C C . ASP A 1 189 ? 0.949 -8.688 -16.587 1.00 92.06 189 ASP A C 1
ATOM 1544 O O . ASP A 1 189 ? 0.882 -8.303 -17.756 1.00 92.06 189 ASP A O 1
ATOM 1548 N N . GLY A 1 190 ? 1.979 -8.358 -15.801 1.00 95.19 190 GLY A N 1
ATOM 1549 C CA . GLY A 1 190 ? 3.143 -7.578 -16.221 1.00 95.19 190 GLY A CA 1
ATOM 1550 C C . GLY A 1 190 ? 3.135 -6.116 -15.779 1.00 95.19 190 GLY A C 1
ATOM 1551 O O . GLY A 1 190 ? 3.899 -5.322 -16.329 1.00 95.19 190 GLY A O 1
ATOM 1552 N N . GLN A 1 191 ? 2.301 -5.721 -14.817 1.00 95.25 191 GLN A N 1
ATOM 1553 C CA . GLN A 1 191 ? 2.346 -4.373 -14.251 1.00 95.25 191 GLN A CA 1
ATOM 1554 C C . GLN A 1 191 ? 3.397 -4.310 -13.139 1.00 95.25 191 GLN A C 1
ATOM 1556 O O . GLN A 1 191 ? 3.494 -5.201 -12.295 1.00 95.25 191 GLN A O 1
ATOM 1561 N N . LEU A 1 192 ? 4.170 -3.225 -13.106 1.00 95.62 192 LEU A N 1
ATOM 1562 C CA . LEU A 1 192 ? 5.071 -2.925 -11.995 1.00 95.62 192 LEU A CA 1
ATOM 1563 C C . LEU A 1 192 ? 4.479 -1.781 -11.165 1.00 95.62 192 LEU A C 1
ATOM 1565 O O . LEU A 1 192 ? 4.578 -0.616 -11.553 1.00 95.62 192 LEU A O 1
ATOM 1569 N N . LYS A 1 193 ? 3.848 -2.129 -10.043 1.00 93.94 193 LYS A N 1
ATOM 1570 C CA . LYS A 1 193 ? 3.071 -1.234 -9.176 1.00 93.94 193 LYS A CA 1
ATOM 1571 C C . LYS A 1 193 ? 3.904 -0.746 -7.991 1.00 93.94 193 LYS A C 1
ATOM 1573 O O . LYS A 1 193 ? 4.662 -1.522 -7.409 1.00 93.94 193 LYS A O 1
ATOM 1578 N N . SER A 1 194 ? 3.734 0.515 -7.615 1.00 91.81 194 SER A N 1
ATOM 1579 C CA . SER A 1 194 ? 4.179 1.085 -6.340 1.00 91.81 194 SER A CA 1
ATOM 1580 C C . SER A 1 194 ? 2.975 1.560 -5.516 1.00 91.81 194 SER A C 1
ATOM 1582 O O . SER A 1 194 ? 1.828 1.429 -5.945 1.00 91.81 194 SER A O 1
ATOM 1584 N N . ASP A 1 195 ? 3.242 2.142 -4.346 1.00 83.94 195 ASP A N 1
ATOM 1585 C CA . ASP A 1 195 ? 2.236 2.813 -3.512 1.00 83.94 195 ASP A CA 1
ATOM 1586 C C . ASP A 1 195 ? 1.458 3.905 -4.288 1.00 83.94 195 ASP A C 1
ATOM 1588 O O . ASP A 1 195 ? 1.897 4.369 -5.348 1.00 83.94 195 ASP A O 1
ATOM 1592 N N . GLU A 1 196 ? 0.297 4.296 -3.758 1.00 81.06 196 GLU A N 1
ATOM 1593 C CA . GLU A 1 196 ? -0.614 5.322 -4.293 1.00 81.06 196 GLU A CA 1
ATOM 1594 C C . GLU A 1 196 ? -1.093 5.045 -5.732 1.00 81.06 196 GLU A C 1
ATOM 1596 O O . GLU A 1 196 ? -1.241 5.952 -6.555 1.00 81.06 196 GLU A O 1
ATOM 1601 N N . HIS A 1 197 ? -1.348 3.765 -6.035 1.00 85.00 197 HIS A N 1
ATOM 1602 C CA . HIS A 1 197 ? -1.903 3.301 -7.314 1.00 85.00 197 HIS A CA 1
ATOM 1603 C C . HIS A 1 197 ? -1.060 3.719 -8.536 1.00 85.00 197 HIS A C 1
ATOM 1605 O O . HIS A 1 197 ? -1.586 3.953 -9.624 1.00 85.00 197 HIS A O 1
ATOM 1611 N N . GLN A 1 198 ? 0.261 3.831 -8.364 1.00 90.81 198 GLN A N 1
ATOM 1612 C CA . GLN A 1 198 ? 1.177 4.191 -9.444 1.00 90.81 198 GLN A CA 1
ATOM 1613 C C . GLN A 1 198 ? 1.791 2.954 -10.105 1.00 90.81 198 GLN A C 1
ATOM 1615 O O . GLN A 1 198 ? 2.288 2.053 -9.435 1.00 90.81 198 GLN A O 1
ATOM 1620 N N . CYS A 1 199 ? 1.835 2.955 -11.431 1.00 93.94 199 CYS A N 1
ATOM 1621 C CA . CYS A 1 199 ? 2.456 1.947 -12.274 1.00 93.94 199 CYS A CA 1
ATOM 1622 C C . CYS A 1 199 ? 3.659 2.533 -13.022 1.00 93.94 199 CYS A C 1
ATOM 1624 O O . CYS A 1 199 ? 3.619 3.659 -13.539 1.00 93.94 199 CYS A O 1
ATOM 1626 N N . LEU A 1 200 ? 4.730 1.744 -13.148 1.00 95.69 200 LEU A N 1
ATOM 1627 C CA . LEU A 1 200 ? 5.818 2.054 -14.068 1.00 95.69 200 LEU A CA 1
ATOM 1628 C C . LEU A 1 200 ? 5.269 2.026 -15.496 1.00 95.69 200 LEU A C 1
ATOM 1630 O O . LEU A 1 200 ? 4.807 0.998 -15.978 1.00 95.69 200 LEU A O 1
ATOM 1634 N N . SER A 1 201 ? 5.336 3.157 -16.183 1.00 95.12 201 SER A N 1
ATOM 1635 C CA . SER A 1 201 ? 4.785 3.326 -17.524 1.00 95.12 201 SER A CA 1
ATOM 1636 C C . SER A 1 201 ? 5.817 3.922 -18.464 1.00 95.12 201 SER A C 1
ATOM 1638 O O . SER A 1 201 ? 6.714 4.654 -18.041 1.00 95.12 201 SER A O 1
ATOM 1640 N N . ALA A 1 202 ? 5.668 3.681 -19.763 1.00 94.19 202 ALA A N 1
ATOM 1641 C CA . ALA A 1 202 ? 6.465 4.357 -20.771 1.00 94.19 202 ALA A CA 1
ATOM 1642 C C . ALA A 1 202 ? 5.617 4.837 -21.943 1.00 94.19 202 ALA A C 1
ATOM 1644 O O . ALA A 1 202 ? 4.939 4.060 -22.597 1.00 94.19 202 ALA A O 1
ATOM 1645 N N . SER A 1 203 ? 5.707 6.124 -22.272 1.00 90.69 203 SER A N 1
ATOM 1646 C CA . SER A 1 203 ? 4.942 6.723 -23.374 1.00 90.69 203 SER A CA 1
ATOM 1647 C C . SER A 1 203 ? 5.848 7.485 -24.335 1.00 90.69 203 SER A C 1
ATOM 1649 O O . SER A 1 203 ? 6.850 8.065 -23.911 1.00 90.69 203 SER A O 1
ATOM 1651 N N . LYS A 1 204 ? 5.472 7.545 -25.616 1.00 87.44 204 LYS A N 1
ATOM 1652 C CA . LYS A 1 204 ? 6.140 8.418 -26.591 1.00 87.44 204 LYS A CA 1
ATOM 1653 C C . LYS A 1 204 ? 5.933 9.884 -26.219 1.00 87.44 204 LYS A C 1
ATOM 1655 O O . LYS A 1 204 ? 4.819 10.295 -25.900 1.00 87.44 204 LYS A O 1
ATOM 1660 N N . VAL A 1 205 ? 6.998 10.670 -26.287 1.00 79.06 205 VAL A N 1
ATOM 1661 C CA . VAL A 1 205 ? 6.927 12.120 -26.098 1.00 79.06 205 VAL A CA 1
ATOM 1662 C C . VAL A 1 205 ? 6.489 12.759 -27.418 1.00 79.06 205 VAL A C 1
ATOM 1664 O O . VAL A 1 205 ? 7.150 12.595 -28.440 1.00 79.06 205 VAL A O 1
ATOM 1667 N N . THR A 1 206 ? 5.370 13.484 -27.404 1.00 66.25 206 THR A N 1
ATOM 1668 C CA . THR A 1 206 ? 4.734 14.089 -28.593 1.00 66.25 206 THR A CA 1
ATOM 1669 C C . THR A 1 206 ? 5.572 15.172 -29.279 1.00 66.25 206 THR A C 1
ATOM 1671 O O . THR A 1 206 ? 5.327 15.471 -30.442 1.00 66.25 206 THR A O 1
ATOM 1674 N N . HIS A 1 207 ? 6.569 15.740 -28.590 1.00 64.62 207 HIS A N 1
ATOM 1675 C CA . HIS A 1 207 ? 7.399 16.852 -29.080 1.00 64.62 207 HIS A CA 1
ATOM 1676 C C . HIS A 1 207 ? 8.873 16.493 -29.329 1.00 64.62 207 HIS A C 1
ATOM 1678 O O . HIS A 1 207 ? 9.667 17.371 -29.654 1.00 64.62 207 HIS A O 1
ATOM 1684 N N . THR A 1 208 ? 9.262 15.225 -29.185 1.00 58.91 208 THR A N 1
ATOM 1685 C CA . THR A 1 208 ? 10.603 14.752 -29.566 1.00 58.91 208 THR A CA 1
ATOM 1686 C C . THR A 1 208 ? 10.493 13.721 -30.685 1.00 58.91 208 THR A C 1
ATOM 1688 O O . THR A 1 208 ? 9.394 13.342 -31.084 1.00 58.91 208 THR A O 1
ATOM 1691 N N . SER A 1 209 ? 11.627 13.280 -31.229 1.00 60.78 209 SER A N 1
ATOM 1692 C CA . SER A 1 209 ? 11.771 12.338 -32.351 1.00 60.78 209 SER A CA 1
ATOM 1693 C C . SER A 1 209 ? 11.263 10.907 -32.065 1.00 60.78 209 SER A C 1
ATOM 1695 O O . SER A 1 209 ? 11.926 9.922 -32.382 1.00 60.78 209 SER A O 1
ATOM 1697 N N . GLY A 1 210 ? 10.092 10.761 -31.437 1.00 68.88 210 GLY A N 1
ATOM 1698 C CA . GLY A 1 210 ? 9.490 9.477 -31.087 1.00 68.88 210 GLY A CA 1
ATOM 1699 C C . GLY A 1 210 ? 10.184 8.757 -29.930 1.00 68.88 210 GLY A C 1
ATOM 1700 O O . GLY A 1 210 ? 10.049 7.539 -29.810 1.00 68.88 210 GLY A O 1
ATOM 1701 N N . GLN A 1 211 ? 10.933 9.477 -29.087 1.00 82.31 211 GLN A N 1
ATOM 1702 C CA . GLN A 1 211 ? 11.586 8.888 -27.918 1.00 82.31 211 GLN A CA 1
ATOM 1703 C C . GLN A 1 211 ? 10.551 8.469 -26.866 1.00 82.31 211 GLN A C 1
ATOM 1705 O O . GLN A 1 211 ? 9.565 9.168 -26.617 1.00 82.31 211 GLN A O 1
ATOM 1710 N N . TRP A 1 212 ? 10.788 7.315 -26.243 1.00 89.25 212 TRP A N 1
ATOM 1711 C CA . TRP A 1 212 ? 9.975 6.806 -25.143 1.00 89.25 212 TRP A CA 1
ATOM 1712 C C . TRP A 1 212 ? 10.523 7.309 -23.811 1.00 89.25 212 TRP A C 1
ATOM 1714 O O . TRP A 1 212 ? 11.712 7.156 -23.535 1.00 89.25 212 TRP A O 1
ATOM 1724 N N . LEU A 1 213 ? 9.647 7.869 -22.982 1.00 90.12 213 LEU A N 1
ATOM 1725 C CA . LEU A 1 213 ? 9.971 8.318 -21.633 1.00 90.12 213 LEU A CA 1
ATOM 1726 C C . LEU A 1 213 ? 9.351 7.367 -20.611 1.00 90.12 213 LEU A C 1
ATOM 1728 O O . LEU A 1 213 ? 8.135 7.168 -20.635 1.00 90.12 213 LEU A O 1
ATOM 1732 N N . VAL A 1 214 ? 10.180 6.829 -19.712 1.00 92.56 214 VAL A N 1
ATOM 1733 C CA . VAL A 1 214 ? 9.720 6.079 -18.534 1.00 92.56 214 VAL A CA 1
ATOM 1734 C C . VAL A 1 214 ? 9.301 7.059 -17.453 1.00 92.56 214 VAL A C 1
ATOM 1736 O O . VAL A 1 214 ? 10.010 8.023 -17.172 1.00 92.56 214 VAL A O 1
ATOM 1739 N N . GLN A 1 215 ? 8.151 6.813 -16.846 1.00 92.00 215 GLN A N 1
ATOM 1740 C CA . GLN A 1 215 ? 7.582 7.643 -15.796 1.00 92.00 215 GLN A CA 1
ATOM 1741 C C . GLN A 1 215 ? 6.614 6.826 -14.940 1.00 92.00 215 GLN A C 1
ATOM 1743 O O . GLN A 1 215 ? 6.258 5.702 -15.286 1.00 92.00 215 GLN A O 1
ATOM 1748 N N . LEU A 1 216 ? 6.165 7.415 -13.840 1.00 92.00 216 LEU A N 1
ATOM 1749 C CA . LEU A 1 216 ? 5.045 6.896 -13.065 1.00 92.00 216 LEU A CA 1
ATOM 1750 C C . LEU A 1 216 ? 3.742 7.485 -13.601 1.00 92.00 216 LEU A C 1
ATOM 1752 O O . LEU A 1 216 ? 3.689 8.666 -13.963 1.00 92.00 216 LEU A O 1
ATOM 1756 N N . ARG A 1 217 ? 2.712 6.649 -13.684 1.00 91.00 217 ARG A N 1
ATOM 1757 C CA . ARG A 1 217 ? 1.331 7.044 -13.971 1.00 91.00 217 ARG A CA 1
ATOM 1758 C C . ARG A 1 217 ? 0.395 6.241 -13.091 1.00 91.00 217 ARG A C 1
ATOM 1760 O O . ARG A 1 217 ? 0.764 5.157 -12.659 1.00 91.00 217 ARG A O 1
ATOM 1767 N N . GLU A 1 218 ? -0.811 6.745 -12.888 1.00 90.12 218 GLU A N 1
ATOM 1768 C CA . GLU A 1 218 ? -1.886 5.952 -12.299 1.00 90.12 218 GLU A CA 1
ATOM 1769 C C . GLU A 1 218 ? -2.104 4.683 -13.130 1.00 90.12 218 GLU A C 1
ATOM 1771 O O . GLU A 1 218 ? -2.142 4.744 -14.365 1.00 90.12 218 GLU A O 1
ATOM 1776 N N . CYS A 1 219 ? -2.183 3.543 -12.448 1.00 90.31 219 CYS A N 1
ATOM 1777 C CA . CYS A 1 219 ? -2.506 2.266 -13.068 1.00 90.31 219 CYS A CA 1
ATOM 1778 C C . CYS A 1 219 ? -3.911 2.345 -13.683 1.00 90.31 219 CYS A C 1
ATOM 1780 O O . CYS A 1 219 ? -4.832 2.860 -13.058 1.00 90.31 219 CYS A O 1
ATOM 1782 N N . GLY A 1 220 ? -4.090 1.857 -14.908 1.00 90.06 220 GLY A N 1
ATOM 1783 C CA . GLY A 1 220 ? -5.408 1.914 -15.553 1.00 90.06 220 GLY A CA 1
ATOM 1784 C C . GLY A 1 220 ? -5.599 0.922 -16.689 1.00 90.06 220 GLY A C 1
ATOM 1785 O O . GLY A 1 220 ? -6.419 1.161 -17.570 1.00 90.06 220 GLY A O 1
ATOM 1786 N N . GLU A 1 221 ? -4.809 -0.150 -16.693 1.00 88.56 221 GLU A N 1
ATOM 1787 C CA . GLU A 1 221 ? -4.797 -1.218 -17.697 1.00 88.56 221 GLU A CA 1
ATOM 1788 C C . GLU A 1 221 ? -4.448 -0.722 -19.106 1.00 88.56 221 GLU A C 1
ATOM 1790 O O . GLU A 1 221 ? -4.850 -1.280 -20.130 1.00 88.56 221 GLU A O 1
ATOM 1795 N N . TYR A 1 222 ? -3.654 0.346 -19.185 1.00 91.44 222 TYR A N 1
ATOM 1796 C CA . TYR A 1 222 ? -3.257 0.919 -20.460 1.00 91.44 222 TYR A CA 1
ATOM 1797 C C . TYR A 1 222 ? -2.091 0.143 -21.090 1.00 91.44 222 TYR A C 1
ATOM 1799 O O . TYR A 1 222 ? -1.144 -0.223 -20.400 1.00 91.44 222 TYR A O 1
ATOM 1807 N N . PRO A 1 223 ? -2.023 -0.003 -22.429 1.00 91.75 223 PRO A N 1
ATOM 1808 C CA . PRO A 1 223 ? -0.942 -0.748 -23.090 1.00 91.75 223 PRO A CA 1
ATOM 1809 C C . PRO A 1 223 ? 0.491 -0.291 -22.754 1.00 91.75 223 PRO A C 1
ATOM 1811 O O . PRO A 1 223 ? 1.442 -1.046 -22.940 1.00 91.75 223 PRO A O 1
ATOM 1814 N N . TYR A 1 224 ? 0.660 0.951 -22.292 1.00 92.75 224 TYR A N 1
ATOM 1815 C CA . TYR A 1 224 ? 1.948 1.568 -21.973 1.00 92.75 224 TYR A CA 1
ATOM 1816 C C . TYR A 1 224 ? 2.484 1.269 -20.561 1.00 92.75 224 TYR A C 1
ATOM 1818 O O . TYR A 1 224 ? 3.498 1.848 -20.168 1.00 92.75 224 TYR A O 1
ATOM 1826 N N . GLU A 1 225 ? 1.799 0.442 -19.772 1.00 94.81 225 GLU A N 1
ATOM 1827 C CA . GLU A 1 225 ? 2.194 0.124 -18.391 1.00 94.81 225 GLU A CA 1
ATOM 1828 C C . GLU A 1 225 ? 2.638 -1.336 -18.199 1.00 94.81 225 GLU A C 1
ATOM 1830 O O . GLU A 1 225 ? 3.020 -1.728 -17.098 1.00 94.81 225 GLU A O 1
ATOM 1835 N N . PHE A 1 226 ? 2.631 -2.133 -19.274 1.00 97.19 226 PHE A N 1
ATOM 1836 C CA . PHE A 1 226 ? 2.964 -3.554 -19.226 1.00 97.19 226 PHE A CA 1
ATOM 1837 C C . PHE A 1 226 ? 4.424 -3.844 -19.590 1.00 97.19 226 PHE A C 1
ATOM 1839 O O . PHE A 1 226 ? 4.975 -3.341 -20.580 1.00 97.19 226 PHE A O 1
ATOM 1846 N N . TRP A 1 227 ? 5.021 -4.744 -18.815 1.00 97.75 227 TRP A N 1
ATOM 1847 C CA . TRP A 1 227 ? 6.414 -5.151 -18.896 1.00 97.75 227 TRP A CA 1
ATOM 1848 C C . TRP A 1 227 ? 6.541 -6.672 -18.863 1.00 97.75 227 TRP A C 1
ATOM 1850 O O . TRP A 1 227 ? 5.801 -7.363 -18.167 1.00 97.75 227 TRP A O 1
ATOM 1860 N N . ASP A 1 228 ? 7.536 -7.188 -19.573 1.00 97.12 228 ASP A N 1
ATOM 1861 C CA . ASP A 1 228 ? 7.965 -8.578 -19.485 1.00 97.12 228 ASP A CA 1
ATOM 1862 C C . ASP A 1 228 ? 9.267 -8.658 -18.700 1.00 97.12 228 ASP A C 1
ATOM 1864 O O . ASP A 1 228 ? 10.290 -8.082 -19.097 1.00 97.12 228 ASP A O 1
ATOM 1868 N N . TYR A 1 229 ? 9.234 -9.390 -17.587 1.00 95.94 229 TYR A N 1
ATOM 1869 C CA . TYR A 1 229 ? 10.421 -9.677 -16.798 1.00 95.94 229 TYR A CA 1
ATOM 1870 C C . TYR A 1 229 ? 11.015 -11.033 -17.173 1.00 95.94 229 TYR A C 1
ATOM 1872 O O . TYR A 1 229 ? 10.364 -12.070 -17.081 1.00 95.94 229 TYR A O 1
ATOM 1880 N N . ASN A 1 230 ? 12.289 -11.038 -17.564 1.00 94.12 230 ASN A N 1
ATOM 1881 C CA . ASN A 1 230 ? 13.053 -12.262 -17.763 1.00 94.12 230 ASN A CA 1
ATOM 1882 C C . ASN A 1 230 ? 14.000 -12.471 -16.577 1.00 94.12 230 ASN A C 1
ATOM 1884 O O . ASN A 1 230 ? 15.031 -11.802 -16.499 1.00 94.12 230 ASN A O 1
ATOM 1888 N N . ALA A 1 231 ? 13.679 -13.417 -15.690 1.00 91.81 231 ALA A N 1
ATOM 1889 C CA . ALA A 1 231 ? 14.467 -13.695 -14.486 1.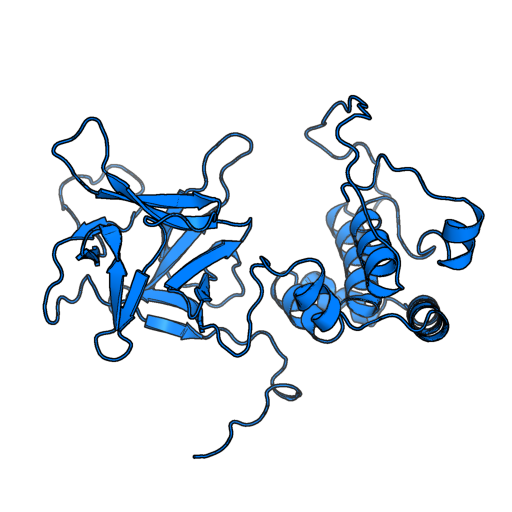00 91.81 231 ALA A CA 1
ATOM 1890 C C . ALA A 1 231 ? 15.894 -14.192 -14.791 1.00 91.81 231 ALA A C 1
ATOM 1892 O O . ALA A 1 231 ? 16.840 -13.797 -14.116 1.00 91.81 231 ALA A O 1
ATOM 1893 N N . TYR A 1 232 ? 16.080 -14.990 -15.852 1.00 91.31 232 TYR A N 1
ATOM 1894 C CA . TYR A 1 232 ? 17.401 -15.502 -16.244 1.00 91.31 232 TYR A CA 1
ATOM 1895 C C . TYR A 1 232 ? 18.331 -14.385 -16.736 1.00 91.31 232 TYR A C 1
ATOM 1897 O O . TYR A 1 232 ? 19.499 -14.312 -16.361 1.00 91.31 232 TYR A O 1
ATOM 1905 N N . ARG A 1 233 ? 17.811 -13.485 -17.577 1.00 91.38 233 ARG A N 1
ATOM 1906 C CA . ARG A 1 233 ? 18.562 -12.332 -18.103 1.00 91.38 233 ARG A CA 1
ATOM 1907 C C . ARG A 1 233 ? 18.555 -11.135 -17.161 1.00 91.38 233 ARG A C 1
ATOM 1909 O O . ARG A 1 233 ? 19.277 -10.176 -17.429 1.00 91.38 233 ARG A O 1
ATOM 1916 N N . LYS A 1 234 ? 17.741 -11.186 -16.103 1.00 94.06 234 LYS A N 1
ATOM 1917 C CA . LYS A 1 234 ? 17.447 -10.068 -15.207 1.00 94.06 234 LYS A CA 1
ATOM 1918 C C . LYS A 1 234 ? 17.034 -8.825 -16.004 1.00 94.06 234 LYS A C 1
ATOM 1920 O O . LYS A 1 234 ? 17.570 -7.759 -15.777 1.00 94.06 234 LYS A O 1
ATOM 1925 N N . SER A 1 235 ? 16.147 -8.937 -16.992 1.00 95.00 235 SER A N 1
ATOM 1926 C CA . SER A 1 235 ? 15.818 -7.810 -17.890 1.00 95.00 235 SER A CA 1
ATOM 1927 C C . SER A 1 235 ? 14.327 -7.496 -17.901 1.00 95.00 235 SER A C 1
ATOM 1929 O O . SER A 1 235 ? 13.520 -8.417 -18.025 1.00 95.00 235 SER A O 1
ATOM 1931 N N . LEU A 1 236 ? 13.978 -6.208 -17.852 1.00 96.75 236 LEU A N 1
ATOM 1932 C CA . LEU A 1 236 ? 12.609 -5.700 -17.984 1.00 96.75 236 LEU A CA 1
ATOM 1933 C C . LEU A 1 236 ? 12.408 -5.106 -19.380 1.00 96.75 236 LEU A C 1
ATOM 1935 O O . LEU A 1 236 ? 13.076 -4.134 -19.737 1.00 96.75 236 LEU A O 1
ATOM 1939 N N . THR A 1 237 ? 11.488 -5.680 -20.152 1.00 97.31 237 THR A N 1
ATOM 1940 C CA . THR A 1 237 ? 11.148 -5.225 -21.509 1.00 97.31 237 THR A CA 1
ATOM 1941 C C . THR A 1 237 ? 9.771 -4.585 -21.502 1.00 97.31 237 THR A C 1
ATOM 1943 O O . THR A 1 237 ? 8.810 -5.213 -21.081 1.00 97.31 237 THR A O 1
ATOM 1946 N N . HIS A 1 238 ? 9.650 -3.353 -21.977 1.00 97.44 238 HIS A N 1
ATOM 1947 C CA . HIS A 1 238 ? 8.360 -2.686 -22.110 1.00 97.44 238 HIS A CA 1
ATOM 1948 C C . HIS A 1 238 ? 7.609 -3.221 -23.336 1.00 97.44 238 HIS A C 1
ATOM 1950 O O . HIS A 1 238 ? 8.113 -3.114 -24.460 1.00 97.44 238 HIS A O 1
ATOM 1956 N N . ARG A 1 239 ? 6.396 -3.756 -23.144 1.00 96.38 239 ARG A N 1
ATOM 1957 C CA . ARG A 1 239 ? 5.653 -4.468 -24.200 1.00 96.38 239 ARG A CA 1
ATOM 1958 C C . ARG A 1 239 ? 5.336 -3.586 -25.402 1.00 96.38 239 ARG A C 1
ATOM 1960 O O . ARG A 1 239 ? 5.608 -3.971 -26.535 1.00 96.38 239 ARG A O 1
ATOM 1967 N N . ALA A 1 240 ? 4.817 -2.378 -25.176 1.00 94.88 240 ALA A N 1
ATOM 1968 C CA . ALA A 1 240 ? 4.369 -1.517 -26.273 1.00 94.88 240 ALA A CA 1
ATOM 1969 C C . ALA A 1 240 ? 5.514 -0.891 -27.092 1.00 94.88 240 ALA A C 1
ATOM 1971 O O . ALA A 1 240 ? 5.297 -0.484 -28.233 1.00 94.88 240 ALA A O 1
ATOM 1972 N N . SER A 1 241 ? 6.729 -0.790 -26.539 1.00 94.31 241 SER A N 1
ATOM 1973 C CA . SER A 1 241 ? 7.883 -0.224 -27.259 1.00 94.31 241 SER A CA 1
ATOM 1974 C C . SER A 1 241 ? 8.898 -1.264 -27.731 1.00 94.31 241 SER A C 1
ATOM 1976 O O . SER A 1 241 ? 9.689 -0.958 -28.623 1.00 94.31 241 SER A O 1
ATOM 1978 N N . GLY A 1 242 ? 8.923 -2.454 -27.123 1.00 94.81 242 GLY A N 1
ATOM 1979 C CA . GLY A 1 242 ? 9.977 -3.453 -27.320 1.00 94.81 242 GLY A CA 1
ATOM 1980 C C . GLY A 1 242 ? 11.353 -3.019 -26.794 1.00 94.81 242 GLY A C 1
ATOM 1981 O O . GLY A 1 242 ? 12.368 -3.619 -27.151 1.00 94.81 242 GLY A O 1
ATOM 1982 N N . LEU A 1 243 ? 11.417 -1.948 -25.995 1.00 95.44 243 LEU A N 1
ATOM 1983 C CA . LEU A 1 243 ? 12.653 -1.426 -25.409 1.00 95.44 243 LEU A CA 1
ATOM 1984 C C . LEU A 1 243 ? 12.857 -1.978 -23.997 1.00 95.44 243 LEU A C 1
ATOM 1986 O O . LEU A 1 243 ? 11.896 -2.269 -23.291 1.00 95.44 243 LEU A O 1
ATOM 1990 N N . CYS A 1 244 ? 14.112 -2.064 -23.571 1.00 96.00 244 CYS A N 1
ATOM 1991 C CA . CYS A 1 244 ? 14.480 -2.538 -22.245 1.00 96.00 244 CYS A CA 1
ATOM 1992 C C . CYS A 1 244 ? 14.761 -1.370 -21.302 1.00 96.00 244 CYS A C 1
ATOM 1994 O O . CYS A 1 244 ? 15.329 -0.352 -21.717 1.00 96.00 244 CYS A O 1
ATOM 1996 N N . LEU A 1 245 ? 14.381 -1.540 -20.034 1.00 96.00 245 LEU A N 1
ATOM 1997 C CA . LEU A 1 245 ? 14.719 -0.610 -18.962 1.00 96.00 245 LEU A CA 1
ATOM 1998 C C . LEU A 1 245 ? 16.243 -0.575 -18.783 1.00 96.00 245 LEU A C 1
ATOM 2000 O O . LEU A 1 245 ? 16.882 -1.619 -18.657 1.00 96.00 245 LEU A O 1
ATOM 2004 N N . ASP A 1 246 ? 16.825 0.618 -18.784 1.00 93.50 246 ASP A N 1
ATOM 2005 C CA . ASP A 1 246 ? 18.271 0.840 -18.806 1.00 93.50 246 ASP A CA 1
ATOM 2006 C C . ASP A 1 246 ? 18.666 1.871 -17.748 1.00 93.50 246 ASP A C 1
ATOM 2008 O O . ASP A 1 246 ? 18.095 2.966 -17.675 1.00 93.50 246 ASP A O 1
ATOM 2012 N N . GLN A 1 247 ? 19.671 1.538 -16.940 1.00 89.94 247 GLN A N 1
ATOM 2013 C CA . GLN A 1 247 ? 20.324 2.509 -16.077 1.00 89.94 247 GLN A CA 1
ATOM 2014 C C . GLN A 1 247 ? 21.114 3.501 -16.953 1.00 89.94 247 GLN A C 1
ATOM 2016 O O . GLN A 1 247 ? 21.940 3.064 -17.760 1.00 89.94 247 GLN A O 1
ATOM 2021 N N . PRO A 1 248 ? 20.933 4.826 -16.791 1.00 83.38 248 PRO A N 1
ATOM 2022 C CA . PRO A 1 248 ? 21.690 5.802 -17.566 1.00 83.38 248 PRO A CA 1
ATOM 2023 C C . PRO A 1 248 ? 23.202 5.633 -17.339 1.00 83.38 248 PRO A C 1
ATOM 2025 O O . PRO A 1 248 ? 23.672 5.519 -16.204 1.00 83.38 248 PRO A O 1
ATOM 2028 N N . LEU A 1 249 ? 23.962 5.626 -18.438 1.00 66.44 249 LEU A N 1
ATOM 2029 C CA . LEU A 1 249 ? 25.424 5.728 -18.417 1.00 66.44 249 LEU A CA 1
ATOM 2030 C C . LEU A 1 249 ? 25.788 7.171 -18.050 1.00 66.44 249 LEU A C 1
ATOM 2032 O O . LEU A 1 249 ? 25.263 8.097 -18.666 1.00 66.44 249 LEU A O 1
ATOM 2036 N N . GLU A 1 250 ? 26.656 7.365 -17.058 1.00 61.69 250 GLU A N 1
ATOM 2037 C CA . GLU A 1 250 ? 27.109 8.697 -16.644 1.00 61.69 250 GLU A CA 1
ATOM 2038 C C . GLU A 1 250 ? 27.684 9.472 -17.838 1.00 61.69 250 GLU A C 1
ATOM 2040 O O . GLU A 1 250 ? 28.645 9.038 -18.476 1.00 61.69 250 GLU A O 1
ATOM 2045 N N . SER A 1 251 ? 27.129 10.647 -18.140 1.00 46.31 251 SER A N 1
ATOM 2046 C CA . SER A 1 251 ? 27.855 11.652 -18.909 1.00 46.31 251 SER A CA 1
ATOM 2047 C C . SER A 1 251 ? 28.741 12.428 -17.938 1.00 46.31 251 SER A C 1
ATOM 2049 O O . SER A 1 251 ? 28.238 13.230 -17.156 1.00 46.31 251 SER A O 1
ATOM 2051 N N . PHE A 1 252 ? 30.056 12.218 -18.009 1.00 43.25 252 PHE A N 1
ATOM 2052 C CA . PHE A 1 252 ? 31.108 12.870 -17.207 1.00 43.25 252 PHE A CA 1
ATOM 2053 C C . PHE A 1 252 ? 31.178 14.418 -17.307 1.00 43.25 252 PHE A C 1
ATOM 2055 O O . PHE A 1 252 ? 32.201 15.003 -16.963 1.00 43.25 252 PHE A O 1
ATOM 2062 N N . ARG A 1 253 ? 30.148 15.109 -17.815 1.00 41.94 253 ARG A N 1
ATOM 2063 C CA . ARG A 1 253 ? 30.198 16.549 -18.128 1.00 41.94 253 ARG A CA 1
ATOM 2064 C C . ARG A 1 253 ? 29.352 17.473 -17.252 1.00 41.94 253 ARG A C 1
ATOM 2066 O O . ARG A 1 253 ? 29.602 18.667 -17.319 1.00 41.94 253 ARG A O 1
ATOM 2073 N N . ASP A 1 254 ? 28.455 16.969 -16.406 1.00 41.53 254 ASP A N 1
ATOM 2074 C CA . ASP A 1 254 ? 27.668 17.825 -15.501 1.00 41.53 254 ASP A CA 1
ATOM 2075 C C . ASP A 1 254 ? 28.034 17.571 -14.037 1.00 41.53 254 ASP A C 1
ATOM 2077 O O . ASP A 1 254 ? 27.417 16.782 -13.324 1.00 41.53 254 ASP A O 1
ATOM 2081 N N . SER A 1 255 ? 29.080 18.259 -13.588 1.00 40.69 255 SER A N 1
ATOM 2082 C CA . SER A 1 255 ? 29.581 18.270 -12.210 1.00 40.69 255 SER A CA 1
ATOM 2083 C C . SER A 1 255 ? 28.895 19.315 -11.311 1.00 40.69 255 SER A C 1
ATOM 2085 O O . SER A 1 255 ? 29.442 19.672 -10.270 1.00 40.69 255 SER A O 1
ATOM 2087 N N . SER A 1 256 ? 27.705 19.817 -11.671 1.00 45.31 256 SER A N 1
ATOM 2088 C CA . SER A 1 256 ? 27.060 20.942 -10.961 1.00 45.31 256 SER A CA 1
ATOM 2089 C C . SER A 1 256 ? 25.588 20.750 -10.570 1.00 45.31 256 SER A C 1
ATOM 2091 O O . SER A 1 256 ? 24.907 21.712 -10.223 1.00 45.31 256 SER A O 1
ATOM 2093 N N . SER A 1 257 ? 25.080 19.519 -10.533 1.00 43.09 257 SER A N 1
ATOM 2094 C CA . SER A 1 257 ? 23.740 19.236 -10.011 1.00 43.09 257 SER A CA 1
ATOM 2095 C C . SER A 1 257 ? 23.760 17.919 -9.246 1.00 43.09 257 SER A C 1
ATOM 2097 O O . SER A 1 257 ? 24.428 16.971 -9.647 1.00 43.09 257 SER A O 1
ATOM 2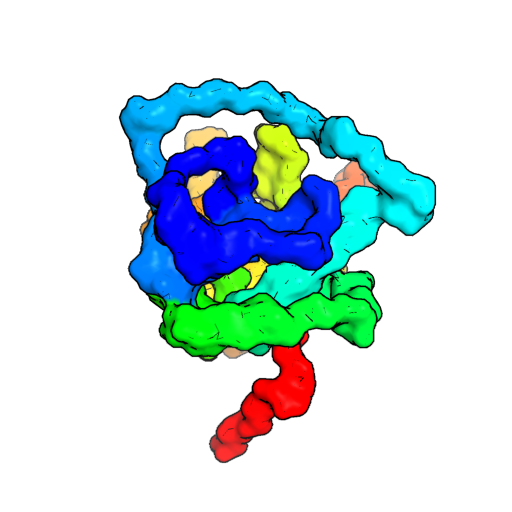099 N N . SER A 1 258 ? 23.052 17.853 -8.123 1.00 48.81 258 SER A N 1
ATOM 2100 C CA . SER A 1 258 ? 22.670 16.614 -7.449 1.00 48.81 258 SER A CA 1
ATOM 2101 C C . SER A 1 258 ? 22.032 15.650 -8.461 1.00 48.81 258 SER A C 1
ATOM 2103 O O . SER A 1 258 ? 20.829 15.704 -8.691 1.00 48.81 258 SER A O 1
ATOM 2105 N N . LEU A 1 259 ? 22.848 14.802 -9.102 1.00 58.69 259 LEU A N 1
ATOM 2106 C CA . LEU A 1 259 ? 22.475 13.947 -10.235 1.00 58.69 259 LEU A CA 1
ATOM 2107 C C . LEU A 1 259 ? 21.356 12.976 -9.840 1.00 58.69 259 LEU A C 1
ATOM 2109 O O . LEU A 1 259 ? 21.600 11.853 -9.392 1.00 58.69 259 LEU A O 1
ATOM 2113 N N . VAL A 1 260 ? 20.111 13.413 -10.015 1.00 67.19 260 VAL A N 1
ATOM 2114 C CA . VAL A 1 260 ? 18.932 12.560 -9.935 1.00 67.19 260 VAL A CA 1
ATOM 2115 C C . VAL A 1 260 ? 19.047 11.544 -11.065 1.00 67.19 260 VAL A C 1
ATOM 2117 O O . VAL A 1 260 ? 18.944 11.886 -12.242 1.00 67.19 260 VAL A O 1
ATOM 2120 N N . ARG A 1 261 ? 19.310 10.283 -10.717 1.00 81.44 261 ARG A N 1
ATOM 2121 C CA . ARG A 1 261 ? 19.406 9.208 -11.703 1.00 81.44 261 ARG A CA 1
ATOM 2122 C C . ARG A 1 261 ? 18.003 8.741 -12.051 1.00 81.44 261 ARG A C 1
ATOM 2124 O O . ARG A 1 261 ? 17.357 8.105 -11.230 1.00 81.44 261 ARG A O 1
ATOM 2131 N N . THR A 1 262 ? 17.541 9.040 -13.254 1.00 87.12 262 THR A N 1
ATOM 2132 C CA . THR A 1 262 ? 16.250 8.558 -13.760 1.00 87.12 262 THR A CA 1
ATOM 2133 C C . THR A 1 262 ? 16.495 7.401 -14.727 1.00 87.12 262 THR A C 1
ATOM 2135 O O . THR A 1 262 ? 17.347 7.537 -15.610 1.00 87.12 262 THR A O 1
ATOM 2138 N N . PRO A 1 263 ? 15.803 6.257 -14.585 1.00 91.81 263 PRO A N 1
ATOM 2139 C CA . PRO A 1 263 ? 15.954 5.150 -15.522 1.00 91.81 263 PRO A CA 1
ATOM 2140 C C . PRO A 1 263 ? 15.461 5.550 -16.921 1.00 91.81 263 PRO A C 1
ATOM 2142 O O . PRO A 1 263 ? 14.579 6.395 -17.078 1.00 91.81 263 PRO A O 1
ATOM 2145 N N . THR A 1 264 ? 16.031 4.931 -17.950 1.00 92.44 264 THR A N 1
ATOM 2146 C CA . THR A 1 264 ? 15.730 5.227 -19.359 1.00 92.44 264 THR A CA 1
ATOM 2147 C C . THR A 1 264 ? 15.285 3.971 -20.103 1.00 92.44 264 THR A C 1
ATOM 2149 O O . THR A 1 264 ? 15.337 2.870 -19.560 1.00 92.44 264 THR A O 1
ATOM 2152 N N . LEU A 1 265 ? 14.836 4.119 -21.353 1.00 92.94 265 LEU A N 1
ATOM 2153 C CA . LEU A 1 265 ? 14.595 2.993 -22.257 1.00 92.94 265 LEU A CA 1
ATOM 2154 C C . LEU A 1 265 ? 15.612 2.996 -23.385 1.00 92.94 265 LEU A C 1
ATOM 2156 O O . LEU A 1 265 ? 15.810 4.012 -24.055 1.00 92.94 265 LEU A O 1
ATOM 2160 N N . ARG A 1 266 ? 16.208 1.834 -23.647 1.00 92.69 266 ARG A N 1
ATOM 2161 C CA . ARG A 1 266 ? 17.107 1.626 -24.785 1.00 92.69 266 ARG A CA 1
ATOM 2162 C C . ARG A 1 266 ? 16.787 0.327 -25.506 1.00 92.69 266 ARG A C 1
ATOM 2164 O O . ARG A 1 266 ? 16.042 -0.516 -25.013 1.00 92.69 266 ARG A O 1
ATOM 2171 N N . ARG A 1 267 ? 17.349 0.162 -26.708 1.00 93.94 267 ARG A N 1
ATOM 2172 C CA . ARG A 1 267 ? 17.253 -1.115 -27.426 1.00 93.94 267 ARG A CA 1
ATOM 2173 C C . ARG A 1 267 ? 17.794 -2.228 -26.533 1.00 93.94 267 ARG A C 1
ATOM 2175 O O . ARG A 1 267 ? 18.854 -2.072 -25.924 1.00 93.94 267 ARG A O 1
ATOM 2182 N N . CYS A 1 268 ? 17.055 -3.327 -26.463 1.00 94.12 268 CYS A N 1
ATOM 2183 C CA . CYS A 1 268 ? 17.446 -4.479 -25.671 1.00 94.12 268 CYS A CA 1
ATOM 2184 C C . CYS A 1 268 ? 18.782 -5.040 -26.164 1.00 94.12 268 CYS A C 1
ATOM 2186 O O . CYS A 1 268 ? 18.967 -5.318 -27.350 1.00 94.12 268 CYS A O 1
ATOM 2188 N N . SER A 1 269 ? 19.715 -5.199 -25.237 1.00 90.75 269 SER A N 1
ATOM 2189 C CA . SER A 1 269 ? 21.054 -5.719 -25.476 1.00 90.75 269 SER A CA 1
ATOM 2190 C C . SER A 1 269 ? 21.186 -7.107 -24.855 1.00 90.75 269 SER A C 1
ATOM 2192 O O . SER A 1 269 ? 20.637 -7.397 -23.792 1.00 90.75 269 SER A O 1
ATOM 2194 N N . ARG A 1 270 ? 21.914 -8.006 -25.521 1.00 82.31 270 ARG A N 1
ATOM 2195 C CA . ARG A 1 270 ? 22.217 -9.325 -24.955 1.00 82.31 270 ARG A CA 1
ATOM 2196 C C . ARG A 1 270 ? 23.390 -9.179 -23.988 1.00 82.31 270 ARG A C 1
ATOM 2198 O O . ARG A 1 270 ? 24.513 -8.970 -24.427 1.00 82.31 270 ARG A O 1
ATOM 2205 N N . GLY A 1 271 ? 23.120 -9.269 -22.686 1.00 71.31 271 GLY A N 1
ATOM 2206 C CA . GLY A 1 271 ? 24.153 -9.181 -21.646 1.00 71.31 271 GLY A CA 1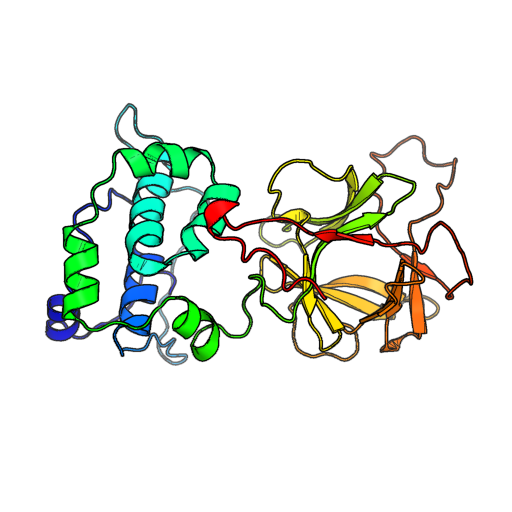
ATOM 2207 C C . GLY A 1 271 ? 24.620 -7.759 -21.321 1.00 71.31 271 GLY A C 1
ATOM 2208 O O . GLY A 1 271 ? 25.670 -7.595 -20.701 1.00 71.31 271 GLY A O 1
ATOM 2209 N N . GLY A 1 272 ? 23.866 -6.726 -21.721 1.00 82.19 272 GLY A N 1
ATOM 2210 C CA . GLY A 1 272 ? 24.165 -5.356 -21.317 1.00 82.19 272 GLY A CA 1
ATOM 2211 C C . GLY A 1 272 ? 24.016 -5.190 -19.814 1.00 82.19 272 GLY A C 1
ATOM 2212 O O . GLY A 1 272 ? 22.929 -5.323 -19.258 1.00 82.19 272 GLY A O 1
ATOM 2213 N N . ARG A 1 273 ? 25.133 -4.873 -19.166 1.00 88.50 273 ARG A N 1
ATOM 2214 C CA . ARG A 1 273 ? 25.236 -4.717 -17.714 1.00 88.50 273 ARG A CA 1
ATOM 2215 C C . ARG A 1 273 ? 24.314 -3.637 -17.141 1.00 88.50 273 ARG A C 1
ATOM 2217 O O . ARG A 1 273 ? 23.909 -3.773 -15.999 1.00 88.50 273 ARG A O 1
ATOM 2224 N N . THR A 1 274 ? 23.975 -2.611 -17.924 1.00 91.81 274 THR A N 1
ATOM 2225 C CA . THR A 1 274 ? 23.080 -1.504 -17.533 1.00 91.81 274 THR A CA 1
ATOM 2226 C C . THR A 1 274 ? 21.592 -1.850 -17.597 1.00 91.81 274 THR A C 1
ATOM 2228 O O . THR A 1 274 ? 20.772 -1.105 -17.067 1.00 91.81 274 THR A O 1
ATOM 2231 N N . GLN A 1 275 ? 21.233 -2.963 -18.245 1.00 94.38 275 GLN A N 1
ATOM 2232 C CA . GLN A 1 275 ? 19.846 -3.418 -18.423 1.00 94.38 275 GLN A CA 1
ATOM 2233 C C . GLN A 1 275 ? 19.488 -4.565 -17.473 1.00 94.38 275 GLN A C 1
ATOM 2235 O O . GLN A 1 275 ? 18.483 -5.249 -17.680 1.00 94.38 275 GLN A O 1
ATOM 2240 N N . GLN A 1 276 ? 20.328 -4.798 -16.460 1.00 94.50 276 GLN A N 1
ATOM 2241 C CA . GLN A 1 276 ? 20.118 -5.833 -15.460 1.00 94.50 276 GLN A CA 1
ATOM 2242 C C . GLN A 1 276 ? 19.351 -5.282 -14.253 1.00 94.50 276 GLN A C 1
ATOM 2244 O O . GLN A 1 276 ? 19.745 -4.284 -13.655 1.00 94.50 276 GLN A O 1
ATOM 2249 N N . TRP A 1 277 ? 18.280 -5.974 -13.882 1.00 95.12 277 TRP A N 1
ATOM 2250 C CA . TRP A 1 277 ? 17.341 -5.654 -12.818 1.00 95.12 277 TRP A CA 1
ATOM 2251 C C . TRP A 1 277 ? 16.954 -6.938 -12.085 1.00 95.12 277 TRP A C 1
ATOM 2253 O O . TRP A 1 277 ? 16.424 -7.893 -12.659 1.00 95.12 277 TRP A O 1
ATOM 2263 N N . GLU A 1 278 ? 17.244 -6.968 -10.799 1.00 95.06 278 GLU A N 1
ATOM 2264 C CA . GLU A 1 278 ? 17.003 -8.080 -9.898 1.00 95.06 278 GLU A CA 1
ATOM 2265 C C . GLU A 1 278 ? 15.879 -7.726 -8.935 1.00 95.06 278 GLU A C 1
ATOM 2267 O O . GLU A 1 278 ? 15.925 -6.685 -8.280 1.00 95.06 278 GLU A O 1
ATOM 2272 N N . PHE A 1 279 ? 14.884 -8.605 -8.831 1.00 94.00 279 PHE A N 1
ATOM 2273 C CA . PHE A 1 279 ? 13.883 -8.507 -7.778 1.00 94.00 279 PHE A CA 1
ATOM 2274 C C . PHE A 1 279 ? 14.472 -9.062 -6.487 1.00 94.00 279 PHE A C 1
ATOM 2276 O O . PHE A 1 279 ? 14.591 -10.269 -6.302 1.00 94.00 279 PHE A O 1
ATOM 2283 N N . SER A 1 280 ? 14.868 -8.163 -5.594 1.00 92.31 280 SER A N 1
ATOM 2284 C CA . SER A 1 280 ? 15.272 -8.517 -4.238 1.00 92.31 280 SER A CA 1
ATOM 2285 C C . SER A 1 280 ? 14.024 -8.611 -3.369 1.00 92.31 280 SER A C 1
ATOM 2287 O O . SER A 1 280 ? 13.483 -7.576 -2.968 1.00 92.31 280 SER A O 1
ATOM 2289 N N . ALA A 1 281 ? 13.565 -9.839 -3.116 1.00 90.81 281 ALA A N 1
ATOM 2290 C CA . ALA A 1 281 ? 12.387 -10.103 -2.299 1.00 90.81 281 ALA A CA 1
ATOM 2291 C C . ALA A 1 281 ? 12.514 -9.455 -0.913 1.00 90.81 281 ALA A C 1
ATOM 2293 O O . ALA A 1 281 ? 13.591 -9.440 -0.309 1.00 90.81 281 ALA A O 1
ATOM 2294 N N . VAL A 1 282 ? 11.411 -8.898 -0.414 1.00 89.94 282 VAL A N 1
ATOM 2295 C CA . VAL A 1 282 ? 11.365 -8.273 0.911 1.00 89.94 282 VAL A CA 1
ATOM 2296 C C . VAL A 1 282 ? 10.378 -9.023 1.780 1.00 89.94 282 VAL A C 1
ATOM 2298 O O . VAL A 1 282 ? 9.182 -9.034 1.502 1.00 89.94 282 VAL A O 1
ATOM 2301 N N . GLN A 1 283 ? 10.891 -9.630 2.850 1.00 87.56 283 GLN A N 1
ATOM 2302 C CA . GLN A 1 283 ? 10.054 -10.347 3.795 1.00 87.56 283 GLN A CA 1
ATOM 2303 C C . GLN A 1 283 ? 9.273 -9.371 4.680 1.00 87.56 283 GLN A C 1
ATOM 2305 O O . GLN A 1 283 ? 9.845 -8.451 5.280 1.00 87.56 283 GLN A O 1
ATOM 2310 N N . TRP A 1 284 ? 7.967 -9.591 4.777 1.00 87.62 284 TRP A N 1
ATOM 2311 C CA . TRP A 1 284 ? 7.045 -8.737 5.526 1.00 87.62 284 TRP A CA 1
ATOM 2312 C C . TRP A 1 284 ? 6.343 -9.481 6.660 1.00 87.62 284 TRP A C 1
ATOM 2314 O O . TRP A 1 284 ? 6.042 -8.868 7.688 1.00 87.62 284 TRP A O 1
ATOM 2324 N N . LEU A 1 285 ? 6.170 -10.797 6.516 1.00 88.12 285 LEU A N 1
ATOM 2325 C CA . LEU A 1 285 ? 5.725 -11.670 7.593 1.00 88.12 285 LEU A CA 1
ATOM 2326 C C . LEU A 1 285 ? 6.866 -11.929 8.595 1.00 88.12 285 LEU A C 1
ATOM 2328 O O . LEU A 1 285 ? 8.042 -11.908 8.222 1.00 88.12 285 LEU A O 1
ATOM 2332 N N . PRO A 1 286 ? 6.559 -12.151 9.883 1.00 84.06 286 PRO A N 1
ATOM 2333 C CA . PRO A 1 286 ? 7.519 -12.693 10.840 1.00 84.06 286 PRO A CA 1
ATOM 2334 C C . PRO A 1 286 ? 7.994 -14.079 10.399 1.00 84.06 286 PRO A C 1
ATOM 2336 O O . PRO A 1 286 ? 7.172 -14.862 9.940 1.00 84.06 286 PRO A O 1
ATOM 2339 N N . ASP A 1 287 ? 9.267 -14.417 10.630 1.00 80.12 287 ASP A N 1
ATOM 2340 C CA . ASP A 1 287 ? 9.866 -15.701 10.213 1.00 80.12 287 ASP A CA 1
ATOM 2341 C C . ASP A 1 287 ? 9.062 -16.933 10.668 1.00 80.12 287 ASP A C 1
ATOM 2343 O O . ASP A 1 287 ? 8.997 -17.928 9.959 1.00 80.12 287 ASP A O 1
ATOM 2347 N N . ALA A 1 288 ? 8.398 -16.852 11.825 1.00 75.38 288 ALA A N 1
ATOM 2348 C CA . ALA A 1 288 ? 7.550 -17.920 12.360 1.00 75.38 288 ALA A CA 1
ATOM 2349 C C . ALA A 1 288 ? 6.244 -18.160 11.572 1.00 75.38 288 ALA A C 1
ATOM 2351 O O . ALA A 1 288 ? 5.621 -19.202 11.750 1.00 75.38 288 ALA A O 1
ATOM 2352 N N . LEU A 1 289 ? 5.817 -17.194 10.755 1.00 76.50 289 LEU A N 1
ATOM 2353 C CA . LEU A 1 289 ? 4.618 -17.249 9.908 1.00 76.50 289 LEU A CA 1
ATOM 2354 C C . LEU A 1 289 ? 4.963 -17.415 8.423 1.00 76.50 289 LEU A C 1
ATOM 2356 O O . LEU A 1 289 ? 4.072 -17.453 7.580 1.00 76.50 289 LEU A O 1
ATOM 2360 N N . VAL A 1 290 ? 6.252 -17.478 8.090 1.00 73.12 290 VAL A N 1
ATOM 2361 C CA . VAL A 1 290 ? 6.699 -17.795 6.738 1.00 73.12 290 VAL A CA 1
ATOM 2362 C C . VAL A 1 290 ? 6.559 -19.295 6.586 1.00 73.12 290 VAL A C 1
ATOM 2364 O O . VAL A 1 290 ? 7.227 -20.039 7.305 1.00 73.12 290 VAL A O 1
ATOM 2367 N N . ASP A 1 291 ? 5.699 -19.738 5.668 1.00 61.34 291 ASP A N 1
ATOM 2368 C CA . ASP A 1 291 ? 5.647 -21.152 5.315 1.00 61.34 291 ASP A CA 1
ATOM 2369 C C . ASP A 1 291 ? 7.074 -21.599 4.961 1.00 61.34 291 ASP A C 1
ATOM 2371 O O . ASP A 1 291 ? 7.695 -21.004 4.069 1.00 61.34 291 ASP A O 1
ATOM 2375 N N . PRO A 1 292 ? 7.645 -22.598 5.661 1.00 49.81 292 PRO A N 1
ATOM 2376 C CA . PRO A 1 292 ? 8.898 -23.180 5.224 1.00 49.81 292 PRO A CA 1
ATOM 2377 C C . PRO A 1 292 ? 8.616 -23.733 3.830 1.00 49.81 292 PRO A C 1
ATOM 2379 O O . PRO A 1 292 ? 7.732 -24.576 3.697 1.00 49.81 292 PRO A O 1
ATOM 2382 N N . GLU A 1 293 ? 9.291 -23.197 2.807 1.00 47.19 293 GLU A N 1
ATOM 2383 C CA . GLU A 1 293 ? 9.054 -23.529 1.397 1.00 47.19 293 GLU A CA 1
ATOM 2384 C C . GLU A 1 293 ? 8.694 -25.010 1.192 1.00 47.19 293 GLU A C 1
ATOM 2386 O O . GLU A 1 293 ? 9.283 -25.888 1.845 1.00 47.19 293 GLU A O 1
ATOM 2391 N N . PRO A 1 294 ? 7.816 -25.336 0.224 1.00 39.44 294 PRO A N 1
ATOM 2392 C CA . PRO A 1 294 ? 7.762 -26.693 -0.275 1.00 39.44 294 PRO A CA 1
ATOM 2393 C C . PRO A 1 294 ? 9.142 -27.006 -0.857 1.00 39.44 294 PRO A C 1
ATOM 2395 O O . PRO A 1 294 ? 9.483 -26.559 -1.946 1.00 39.44 294 PRO A O 1
ATOM 2398 N N . ARG A 1 295 ? 9.952 -27.763 -0.110 1.00 35.03 295 ARG A N 1
ATOM 2399 C CA . ARG A 1 295 ? 11.142 -28.422 -0.649 1.00 35.03 295 ARG A CA 1
ATOM 2400 C C . ARG A 1 295 ? 10.696 -29.216 -1.879 1.00 35.03 295 ARG A C 1
ATOM 2402 O O . ARG A 1 295 ? 10.049 -30.252 -1.721 1.00 35.03 295 ARG A O 1
ATOM 2409 N N . GLN A 1 296 ? 11.024 -28.723 -3.068 1.00 31.98 296 GLN A N 1
ATOM 2410 C CA . GLN A 1 296 ? 11.033 -29.481 -4.316 1.00 31.98 296 GLN A CA 1
ATOM 2411 C C . GLN A 1 296 ? 12.384 -29.294 -4.989 1.00 31.98 296 GLN A C 1
ATOM 2413 O O . GLN A 1 296 ? 12.803 -28.128 -5.157 1.00 31.98 296 GLN A O 1
#

Radius of gyration: 22.33 Å; chains: 1; bounding box: 61×53×59 Å

Sequence (296 aa):
MAGGLFSIHREYFEELGTYDPGMDIWGGENIEISFRIWQCGGRVEILPCSHVGHVFRKASPHDFPKGKSSGKVLNGNLVRVADVWMDDWKHFFYKTAPQALQMSKSIDVSERIELRKRLHCKDFNWYLSHVWPDHFLPRPETLFGRVAHPLSHFCLVSRPGEAGKKHSLTMTRCSLGYDLWQLWIFSPDGQLKSDEHQCLSASKVTHTSGQWLVQLRECGEYPYEFWDYNAYRKSLTHRASGLCLDQPLESFRDSSSSLVRTPTLRRCSRGGRTQQWEFSAVQWLPDALVDPEPRQ

InterPro domains:
  IPR000772 Ricin B, lectin domain [PF00652] (145-277)
  IPR000772 Ricin B, lectin domain [SM00458] (141-280)
  IPR027791 Galactosyltransferase, C-terminal [PF02709] (2-54)
  IPR029044 Nucleotide-diphospho-sugar transferases [G3DSA:3.90.550.10] (1-134)
  IPR029044 Nucleotide-diphospho-sugar transferases [SSF53448] (2-134)
  IPR035992 Ricin B-like lectins [SSF50370] (138-279)

Secondary structure (DSSP, 8-state):
--SSS----HHHHHHTTSS-TT--SSSSHHHHHHHHHHHTT------TT--------SS--PPPPTT--HHHHHHHHHHHHHHHHSGGGHHHHHHH-HHHHHHHTT---HHHHHHHHHTTPPPHHHHHHHT-TT--S--TTSEEEEEEETTTTEEEEEEPPSTTS--EEEEEEPPSS--GGG-EEE-TTSBEEETTTEEEEEEE-TTTTS-EEEEEEE----GGGBEEEETTTTEEEETTT-EEEEPPPP-TT--SS---B--EEEE--TT-GGG--EEEE---S-GGGSPP----

Foldseek 3Di:
DQPPDDDDDPVVCVLLPHFDPLQDDDALSRVQVQLSQVQLPHDDDDDPVDDDDDDDDPDDPDDDPPPDDPVNSHLLSVLLSCVQRAVLCSLLVCLVPVVSVVVNVPRDNPVSNVSCVVSVTHHVVCCCVPVNVLDFDDDPQKQKAWWAQVPVQKTWFFAPDDVPDFTDTFIDHDDPGPDQRRMWIQHPQAWTDGPPQWTFFWDQDPPDPRFIDTDIDHDDPDLGRGWDADQVQQWIARPVPRWTWFFDDDPPPDPDDPDGGHIGTDHDDRNPSRRHIHRDGDDRGDPVPPPPDPPD